Protein AF-A0A3P6TQU6-F1 (afdb_monomer_lite)

Sequence (196 aa):
MFRKTDDSSSDSTDQIYESLEAIHVFALAHVLKRPIIVVSDTVLRNAKGEELSPVSFGGIYLPLECPSEQCHRSPLVLCYDSAHFSPLVPMRHDSSQMRELFDEIIPITDINRNLLPVHFAIDPGPDFSWWSDDDDASMAARLAMTDGDKLALLSEYMDLVKMDVRRGSVKKTRPIRTTQSSTGGMDKSMTLASSG

Foldseek 3Di:
DDDDDPPPPPPPVPPDDDQDDLVVVLVVCLVQLAKEAEAEDQFDADPVRDGDGGDDNGAIHHNVVDQLVPHDQDHFYWYDDDSDIDGDDDDDDPDPVVCVVDDPDDDQADPVRHGGDYPPPDDPDPPDDDPPVVCVVVVCVVRDDDVVRVVVVSVSNHPDDDDDDDPDDPPPPDPDPPPDDDDDDDDDDDDDDDDD

Radius of gyration: 25.18 Å; chains: 1; bounding box: 66×68×60 Å

pLDDT: mean 77.05, std 20.72, range [35.38, 98.44]

Organism: Cylicostephanus goldi (NCBI:txid71465)

Secondary structure (DSSP, 8-state):
----------------PPPPPHHHHHHHHHHHTS-EEEEE-SEEE-TT--EEEE----EEE--TTS-GGGS-SSPEEEEEETTEEEE--PPPP--HHHHTT------SB-TTSPBPPEET-----TT--TT-TTTHHHHHHHHPPPHHHHHHHHHHHS--------S-----------------------------

InterPro domains:
  IPR003323 OTU domain [PF02338] (19-85)
  IPR051346 OTU Domain-Containing Deubiquitinase [PTHR13367] (13-135)

Structure (mmCIF, N/CA/C/O backbone):
data_AF-A0A3P6TQU6-F1
#
_entry.id   AF-A0A3P6TQU6-F1
#
loop_
_atom_site.group_PDB
_at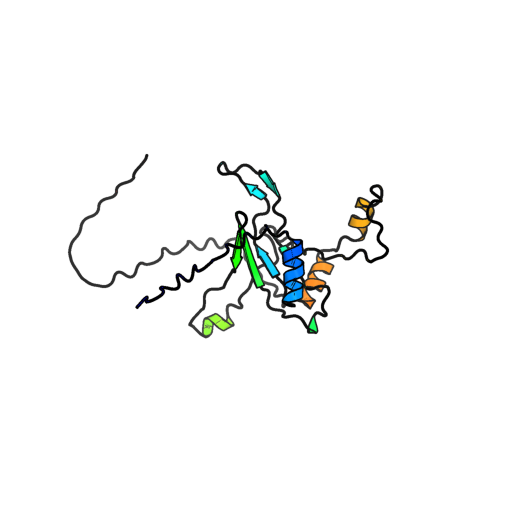om_site.id
_atom_site.type_symbol
_atom_site.label_atom_id
_atom_site.label_alt_id
_atom_site.label_comp_id
_atom_site.label_asym_id
_atom_site.label_entity_id
_atom_site.label_seq_id
_atom_site.pdbx_PDB_ins_code
_atom_site.Cartn_x
_atom_site.Cartn_y
_atom_site.Cartn_z
_atom_site.occupancy
_atom_site.B_iso_or_equiv
_atom_site.auth_seq_id
_atom_site.auth_comp_id
_atom_site.auth_asym_id
_atom_site.auth_atom_id
_atom_site.pdbx_PDB_model_num
ATOM 1 N N . MET A 1 1 ? -37.420 27.296 -46.805 1.00 40.41 1 MET A N 1
ATOM 2 C CA . MET A 1 1 ? -37.049 27.900 -45.508 1.00 40.41 1 MET A CA 1
ATOM 3 C C . MET A 1 1 ? -36.241 26.853 -44.757 1.00 40.41 1 MET A C 1
ATOM 5 O O . MET A 1 1 ? -36.743 25.757 -44.547 1.00 40.41 1 MET A O 1
ATOM 9 N N . PHE A 1 2 ? -34.955 27.126 -44.552 1.00 38.41 2 PHE A N 1
ATOM 10 C CA . PHE A 1 2 ? -33.931 26.170 -44.126 1.00 38.41 2 PHE A CA 1
ATOM 11 C C . PHE A 1 2 ? -34.195 25.637 -42.712 1.00 38.41 2 PHE A C 1
ATOM 13 O O . PHE A 1 2 ? -34.304 26.422 -41.774 1.00 38.41 2 PHE A O 1
ATOM 20 N N . ARG A 1 3 ? -34.253 24.310 -42.551 1.00 38.34 3 ARG A N 1
ATOM 21 C CA . ARG A 1 3 ? -34.108 23.659 -41.245 1.00 38.34 3 ARG A CA 1
ATOM 22 C C . ARG A 1 3 ? -32.627 23.339 -41.085 1.00 38.34 3 ARG A C 1
ATOM 24 O O . ARG A 1 3 ? -32.099 22.481 -41.784 1.00 38.34 3 ARG A O 1
ATOM 31 N N . LYS A 1 4 ? -31.961 24.121 -40.243 1.00 42.41 4 LYS A N 1
ATOM 32 C CA . LYS A 1 4 ? -30.570 23.928 -39.852 1.00 42.41 4 LYS A CA 1
ATOM 33 C C . LYS A 1 4 ? -30.509 22.670 -38.985 1.00 42.41 4 LYS A C 1
ATOM 35 O O . LYS A 1 4 ? -31.111 22.634 -37.918 1.00 42.41 4 LYS A O 1
ATOM 40 N N . THR A 1 5 ? -29.890 21.616 -39.498 1.00 43.69 5 THR A N 1
ATOM 41 C CA . THR A 1 5 ? -29.408 20.499 -38.686 1.00 43.69 5 THR A CA 1
ATOM 42 C C . THR A 1 5 ? -28.136 20.983 -38.012 1.00 43.69 5 THR A C 1
ATOM 44 O O . THR A 1 5 ? -27.110 21.131 -38.675 1.00 43.69 5 THR A O 1
ATOM 47 N N . ASP A 1 6 ? -28.233 21.314 -36.728 1.00 42.59 6 ASP A N 1
ATOM 48 C CA . ASP A 1 6 ? -27.061 21.440 -35.873 1.00 42.59 6 ASP A CA 1
ATOM 49 C C . ASP A 1 6 ? -26.505 20.026 -35.687 1.00 42.59 6 ASP A C 1
ATOM 51 O O . ASP A 1 6 ? -27.059 19.212 -34.949 1.00 42.59 6 ASP A O 1
ATOM 55 N N . ASP A 1 7 ? -25.457 19.713 -36.446 1.00 43.69 7 ASP A N 1
ATOM 56 C CA . ASP A 1 7 ? -24.608 18.559 -36.193 1.00 43.69 7 ASP A CA 1
ATOM 57 C C . ASP A 1 7 ? -23.800 18.882 -34.934 1.00 43.69 7 ASP A C 1
ATOM 59 O O . ASP A 1 7 ? -22.756 19.534 -34.980 1.00 43.69 7 ASP A O 1
ATOM 63 N N . SER A 1 8 ? -24.358 18.536 -33.775 1.00 44.81 8 SER A N 1
ATOM 64 C CA . SER A 1 8 ? -23.618 18.526 -32.523 1.00 44.81 8 SER A CA 1
ATOM 65 C C . SER A 1 8 ? -22.616 17.380 -32.601 1.00 44.81 8 SER A C 1
ATOM 67 O O . SER A 1 8 ? -22.908 16.263 -32.170 1.00 44.81 8 SER A O 1
ATOM 69 N N . SER A 1 9 ? -21.451 17.661 -33.179 1.00 46.28 9 SER A N 1
ATOM 70 C CA . SER A 1 9 ? -20.258 16.840 -33.036 1.00 46.28 9 SER A CA 1
ATOM 71 C C . SER A 1 9 ? -20.012 16.646 -31.541 1.00 46.28 9 SER A C 1
ATOM 73 O O . SER A 1 9 ? -19.548 17.557 -30.851 1.00 46.28 9 SER A O 1
ATOM 75 N N . SER A 1 10 ? -20.396 15.482 -31.020 1.00 49.50 10 SER A N 1
ATOM 76 C CA . SER A 1 10 ? -19.986 15.015 -29.706 1.00 49.50 10 SER A CA 1
ATOM 77 C C . SER A 1 10 ? -18.482 14.793 -29.776 1.00 49.50 10 SER A C 1
ATOM 79 O O . SER A 1 10 ? -18.026 13.712 -30.143 1.00 49.50 10 SER A O 1
ATOM 81 N N . ASP A 1 11 ? -17.727 15.851 -29.505 1.00 46.94 11 ASP A N 1
ATOM 82 C CA . ASP A 1 11 ? -16.285 15.807 -29.338 1.00 46.94 11 ASP A CA 1
ATOM 83 C C . ASP A 1 11 ? -16.022 15.075 -28.017 1.00 46.94 11 ASP A C 1
ATOM 85 O O . ASP A 1 11 ? -15.830 15.671 -26.957 1.00 46.94 11 ASP A O 1
ATOM 89 N N . SER A 1 12 ? -16.143 13.746 -28.051 1.00 57.28 12 SER A N 1
ATOM 90 C CA . SER A 1 12 ? -15.522 12.881 -27.063 1.00 57.28 12 SER A CA 1
ATOM 91 C C . SER A 1 12 ? -14.027 13.045 -27.274 1.00 57.28 12 SER A C 1
ATOM 93 O O . SER A 1 12 ? -13.403 12.280 -28.007 1.00 57.28 12 SER A O 1
ATOM 95 N N . THR A 1 13 ? -13.468 14.107 -26.701 1.00 54.75 13 THR A N 1
ATOM 96 C CA . THR A 1 13 ? -12.029 14.249 -26.574 1.00 54.75 13 THR A CA 1
ATOM 97 C C . THR A 1 13 ? -11.575 13.047 -25.760 1.00 54.75 13 THR A C 1
ATOM 99 O O . THR A 1 13 ? -11.754 13.035 -24.540 1.00 54.75 13 THR A O 1
ATOM 102 N N . ASP A 1 14 ? -11.076 12.012 -26.433 1.00 61.25 14 ASP A N 1
ATOM 103 C CA . ASP A 1 14 ? -10.379 10.902 -25.800 1.00 61.25 14 ASP A CA 1
ATOM 104 C C . ASP A 1 14 ? -9.202 11.519 -25.042 1.00 61.25 14 ASP A C 1
ATOM 106 O O . ASP A 1 14 ? -8.155 11.833 -25.609 1.00 61.25 14 ASP A O 1
ATOM 110 N N . GLN A 1 15 ? -9.415 11.810 -23.759 1.00 68.50 15 GLN A N 1
ATOM 111 C CA . GLN A 1 15 ? -8.367 12.305 -22.886 1.00 68.50 15 GLN A CA 1
ATOM 112 C C . GLN A 1 15 ? -7.398 11.150 -22.677 1.00 68.50 15 GLN A C 1
ATOM 114 O O . GLN A 1 15 ? -7.659 10.216 -21.921 1.00 68.50 15 GLN A O 1
ATOM 119 N N . ILE A 1 16 ? -6.287 11.204 -23.403 1.00 78.69 16 ILE A N 1
ATOM 120 C CA . ILE A 1 16 ? -5.158 10.306 -23.209 1.00 78.69 16 ILE A CA 1
ATOM 121 C C . ILE A 1 16 ? -4.493 10.736 -21.902 1.00 78.69 16 ILE A C 1
ATOM 123 O O . ILE A 1 16 ? -3.811 11.758 -21.852 1.00 78.69 16 ILE A O 1
ATOM 127 N N . TYR A 1 17 ? -4.743 9.984 -20.835 1.00 81.75 17 TYR A N 1
ATOM 128 C CA . TYR A 1 17 ? -4.049 10.170 -19.566 1.00 81.75 17 TYR A CA 1
ATOM 129 C C . TYR A 1 17 ? -2.694 9.464 -19.594 1.00 81.75 17 TYR A C 1
ATOM 131 O O . TYR A 1 17 ? -2.542 8.397 -20.192 1.00 81.75 17 TYR A O 1
ATOM 139 N N . GLU A 1 18 ? -1.714 10.060 -18.922 1.00 85.38 18 GLU A N 1
ATOM 140 C CA . GLU A 1 18 ? -0.416 9.431 -18.702 1.00 85.38 18 GLU A CA 1
ATOM 141 C C . GLU A 1 18 ? -0.518 8.299 -17.671 1.00 85.38 18 GLU A C 1
ATOM 143 O O . GLU A 1 18 ? -1.418 8.264 -16.826 1.00 85.38 18 GLU A O 1
ATOM 148 N N . SER A 1 19 ? 0.412 7.347 -17.751 1.00 85.25 19 SER A N 1
ATOM 149 C CA . SER A 1 19 ? 0.518 6.280 -16.758 1.00 85.25 19 SER A CA 1
ATOM 150 C C . SER A 1 19 ? 0.918 6.842 -15.396 1.00 85.25 19 SER A C 1
ATOM 152 O O . SER A 1 19 ? 1.749 7.739 -15.295 1.00 85.25 19 SER A O 1
ATOM 154 N N . LEU A 1 20 ? 0.336 6.280 -14.339 1.00 90.56 20 LEU A N 1
ATOM 155 C CA . LEU A 1 20 ? 0.611 6.679 -12.965 1.00 90.56 20 LEU A CA 1
ATOM 156 C C . LEU A 1 20 ? 1.682 5.784 -12.338 1.00 90.56 20 LEU A C 1
ATOM 158 O O . LEU A 1 20 ? 1.698 4.576 -12.542 1.00 90.56 20 LEU A O 1
ATOM 162 N N . GLU A 1 21 ? 2.529 6.385 -11.513 1.00 91.69 21 GLU A N 1
ATOM 163 C CA . GLU A 1 21 ? 3.535 5.716 -10.677 1.00 91.69 21 GLU A CA 1
ATOM 164 C C . GLU A 1 21 ? 3.058 5.467 -9.233 1.00 91.69 21 GLU A C 1
ATOM 166 O O . GLU A 1 21 ? 2.034 6.001 -8.804 1.00 91.69 21 GLU A O 1
ATOM 171 N N . ALA A 1 22 ? 3.826 4.700 -8.448 1.00 94.12 22 ALA A N 1
ATOM 172 C CA . ALA A 1 22 ? 3.499 4.333 -7.063 1.00 94.12 22 ALA A CA 1
ATOM 173 C C . ALA A 1 22 ? 3.212 5.542 -6.151 1.00 94.12 22 ALA A C 1
ATOM 175 O O . ALA A 1 22 ? 2.347 5.468 -5.276 1.00 94.12 22 ALA A O 1
ATOM 176 N N . ILE A 1 23 ? 3.880 6.677 -6.381 1.00 95.31 23 ILE A N 1
ATOM 177 C CA . ILE A 1 23 ? 3.638 7.916 -5.630 1.00 95.31 23 ILE A CA 1
ATOM 178 C C . ILE A 1 23 ? 2.209 8.449 -5.814 1.00 95.31 23 ILE A C 1
ATOM 180 O O . ILE A 1 23 ? 1.631 9.011 -4.888 1.00 95.31 23 ILE A O 1
ATOM 184 N N . HIS A 1 24 ? 1.583 8.213 -6.969 1.00 96.69 24 HIS A N 1
ATOM 185 C CA . HIS A 1 24 ? 0.199 8.620 -7.206 1.00 96.69 24 HIS A CA 1
ATOM 186 C C . HIS A 1 24 ? -0.782 7.768 -6.398 1.00 96.69 24 HIS A C 1
ATOM 188 O O . HIS A 1 24 ? -1.798 8.282 -5.939 1.00 96.69 24 HIS A O 1
ATOM 194 N N . VAL A 1 25 ? -0.469 6.487 -6.168 1.00 97.56 25 VAL A N 1
ATOM 195 C CA . VAL A 1 25 ? -1.255 5.622 -5.272 1.00 97.56 25 VAL A CA 1
ATOM 196 C C . VAL A 1 25 ? -1.141 6.117 -3.829 1.00 97.56 25 VAL A C 1
ATOM 198 O O . VAL A 1 25 ? -2.145 6.202 -3.124 1.00 97.56 25 VAL A O 1
ATOM 201 N N . PHE A 1 26 ? 0.060 6.524 -3.405 1.00 97.81 26 PHE A N 1
ATOM 202 C CA . PHE A 1 26 ? 0.277 7.140 -2.094 1.00 97.81 26 PHE A CA 1
ATOM 203 C C . PHE A 1 26 ? -0.509 8.447 -1.931 1.00 97.81 26 PHE A C 1
ATOM 205 O O . PHE A 1 26 ? -1.225 8.623 -0.944 1.00 97.81 26 PHE A O 1
ATOM 212 N N . ALA A 1 27 ? -0.455 9.339 -2.922 1.00 97.94 27 ALA A N 1
ATOM 213 C CA . ALA A 1 27 ? -1.245 10.567 -2.925 1.00 97.94 27 ALA A CA 1
ATOM 214 C C . ALA A 1 27 ? -2.757 10.273 -2.903 1.00 97.94 27 ALA A C 1
ATOM 216 O O . ALA A 1 27 ? -3.506 10.910 -2.161 1.00 97.94 27 ALA A O 1
ATOM 217 N N . LEU A 1 28 ? -3.215 9.265 -3.652 1.00 98.00 28 LEU A N 1
ATOM 218 C CA . LEU A 1 28 ? -4.614 8.840 -3.654 1.00 98.00 28 LEU A CA 1
ATOM 219 C C . LEU A 1 28 ? -5.066 8.346 -2.272 1.00 98.00 28 LEU A C 1
ATOM 221 O O . LEU A 1 28 ? -6.166 8.694 -1.842 1.00 98.00 28 LEU A O 1
ATOM 225 N N . ALA A 1 29 ? -4.229 7.592 -1.552 1.00 98.31 29 ALA A N 1
ATOM 226 C CA . ALA A 1 29 ? -4.536 7.149 -0.190 1.00 98.31 29 ALA A CA 1
ATOM 227 C C . ALA A 1 29 ? -4.826 8.340 0.744 1.00 98.31 29 ALA A C 1
ATOM 229 O O . ALA A 1 29 ? -5.781 8.295 1.522 1.00 98.31 29 ALA A O 1
ATOM 230 N N . HIS A 1 30 ? -4.067 9.436 0.606 1.00 98.12 30 HIS A N 1
ATOM 231 C CA . HIS A 1 30 ? -4.282 10.683 1.352 1.00 98.12 30 HIS A CA 1
ATOM 232 C C . HIS A 1 30 ? -5.574 11.392 0.957 1.00 98.12 30 HIS A C 1
ATOM 234 O O . HIS A 1 30 ? -6.345 11.788 1.830 1.00 98.12 30 HIS A O 1
ATOM 240 N N . VAL A 1 31 ? -5.846 11.515 -0.346 1.00 98.19 31 VAL A N 1
ATOM 241 C CA . VAL A 1 31 ? -7.090 12.125 -0.849 1.00 98.19 31 VAL A CA 1
ATOM 242 C C . VAL A 1 31 ? -8.314 11.386 -0.307 1.00 98.19 31 VAL A C 1
ATOM 244 O O . VAL A 1 31 ? -9.297 12.013 0.086 1.00 98.19 31 VAL A O 1
ATOM 247 N N . LEU A 1 32 ? -8.247 10.054 -0.248 1.00 98.06 32 LEU A N 1
ATOM 248 C CA . LEU A 1 32 ? -9.322 9.212 0.273 1.00 98.06 32 LEU A CA 1
ATOM 249 C C . LEU A 1 32 ? -9.328 9.100 1.805 1.00 98.06 32 LEU A C 1
ATOM 251 O O . LEU A 1 32 ? -10.284 8.547 2.353 1.00 98.06 32 LEU A O 1
ATOM 255 N N . LYS A 1 33 ? -8.269 9.564 2.488 1.00 98.25 33 LYS A N 1
ATOM 256 C CA . LYS A 1 33 ? -7.979 9.281 3.905 1.00 98.25 33 LYS A CA 1
ATOM 257 C C . LYS A 1 33 ? -8.208 7.805 4.244 1.00 98.25 33 LYS A C 1
ATOM 259 O O . LYS A 1 33 ? -8.875 7.463 5.220 1.00 98.25 33 LYS A O 1
ATOM 264 N N . ARG A 1 34 ? -7.730 6.914 3.376 1.00 98.25 34 ARG A N 1
ATOM 265 C CA . ARG A 1 34 ? -8.016 5.477 3.432 1.00 98.25 34 ARG A CA 1
ATOM 266 C C . ARG A 1 34 ? -6.787 4.689 2.973 1.00 98.25 34 ARG A C 1
ATOM 268 O O . ARG A 1 34 ? -6.279 4.988 1.894 1.00 98.25 34 ARG A O 1
ATOM 275 N N . PRO A 1 35 ? -6.332 3.675 3.731 1.00 98.25 35 PRO A N 1
ATOM 276 C CA . PRO A 1 35 ? -5.275 2.772 3.296 1.00 98.25 35 PRO A CA 1
ATOM 277 C C . PRO A 1 35 ? -5.601 2.118 1.954 1.00 98.25 35 PRO A C 1
ATOM 279 O O . PRO A 1 35 ? -6.747 1.730 1.710 1.00 98.25 35 PRO A O 1
ATOM 282 N N . ILE A 1 36 ? -4.593 1.953 1.102 1.00 98.44 36 ILE A N 1
ATOM 283 C CA . ILE A 1 36 ? -4.706 1.219 -0.161 1.00 98.44 36 ILE A CA 1
ATOM 284 C C . ILE A 1 36 ? -3.747 0.033 -0.115 1.00 98.44 36 ILE A C 1
ATOM 286 O O . ILE A 1 36 ? -2.563 0.198 0.168 1.00 98.44 36 ILE A O 1
ATOM 290 N N . ILE A 1 37 ? -4.250 -1.165 -0.400 1.00 98.00 37 ILE A N 1
ATOM 291 C CA . ILE A 1 37 ? -3.435 -2.375 -0.540 1.00 98.00 37 ILE A CA 1
ATOM 292 C C . ILE A 1 37 ? -3.434 -2.758 -2.011 1.00 98.00 37 ILE A C 1
ATOM 294 O O . ILE A 1 37 ? -4.490 -3.028 -2.584 1.00 98.00 37 ILE A O 1
ATOM 298 N N . VAL A 1 38 ? -2.252 -2.791 -2.616 1.00 97.62 38 VAL A N 1
ATOM 299 C CA . VAL A 1 38 ? -2.069 -3.226 -3.998 1.00 97.62 38 VAL A CA 1
ATOM 300 C C . VAL A 1 38 ? -1.467 -4.622 -3.993 1.00 97.62 38 VAL A C 1
ATOM 302 O O . VAL A 1 38 ? -0.365 -4.847 -3.492 1.00 97.62 38 VAL A O 1
ATOM 305 N N . VAL A 1 39 ? -2.199 -5.567 -4.568 1.00 95.44 39 VAL A N 1
ATOM 306 C CA . VAL A 1 39 ? -1.729 -6.919 -4.854 1.00 95.44 39 VAL A CA 1
ATOM 307 C C . VAL A 1 39 ? -1.164 -6.920 -6.268 1.00 95.44 39 VAL A C 1
ATOM 309 O O . VAL A 1 39 ? -1.873 -6.602 -7.219 1.00 95.44 39 VAL A O 1
ATOM 312 N N . SER A 1 40 ? 0.108 -7.264 -6.421 1.00 92.88 40 SER A N 1
ATOM 313 C CA . SER A 1 40 ? 0.751 -7.360 -7.730 1.00 92.88 40 SER A CA 1
ATOM 314 C C . SER A 1 40 ? 1.793 -8.465 -7.738 1.00 92.88 40 SER A C 1
ATOM 316 O O . SER A 1 40 ? 2.261 -8.903 -6.683 1.00 92.88 40 SER A O 1
ATOM 318 N N . ASP A 1 41 ? 2.214 -8.853 -8.937 1.00 87.75 41 ASP A N 1
ATOM 319 C CA . ASP A 1 41 ? 3.477 -9.561 -9.096 1.00 87.75 41 ASP A CA 1
ATOM 320 C C . ASP A 1 41 ? 4.651 -8.649 -8.717 1.00 87.75 41 ASP A C 1
ATOM 322 O O . ASP A 1 41 ? 4.546 -7.419 -8.736 1.00 87.75 41 ASP A O 1
ATOM 326 N N . THR A 1 42 ? 5.777 -9.262 -8.355 1.00 85.62 42 THR A N 1
ATOM 327 C CA . THR A 1 42 ? 7.022 -8.555 -8.013 1.00 85.62 42 THR A CA 1
ATOM 328 C C . THR A 1 42 ? 7.914 -8.315 -9.226 1.00 85.62 42 THR A C 1
ATOM 330 O O . THR A 1 42 ? 8.810 -7.474 -9.173 1.00 85.62 42 THR A O 1
ATOM 333 N N . VAL A 1 43 ? 7.692 -9.049 -10.321 1.00 84.81 43 VAL A N 1
ATOM 334 C CA . VAL A 1 43 ? 8.517 -9.007 -11.530 1.00 84.81 43 VAL A CA 1
ATOM 335 C C . VAL A 1 43 ? 7.627 -9.092 -12.762 1.00 84.81 43 VAL A C 1
ATOM 337 O O . VAL A 1 43 ? 6.846 -10.029 -12.910 1.00 84.81 43 VAL A O 1
ATOM 340 N N . LEU A 1 44 ? 7.784 -8.131 -13.667 1.00 81.81 44 LEU A N 1
ATOM 341 C CA . LEU A 1 44 ? 7.154 -8.127 -14.977 1.00 81.81 44 LEU A CA 1
ATOM 342 C C . LEU A 1 44 ? 7.787 -9.216 -15.843 1.00 81.81 44 LEU A C 1
ATOM 344 O O . LEU A 1 44 ? 9.012 -9.285 -15.959 1.00 81.81 44 LEU A O 1
ATOM 348 N N . ARG A 1 45 ? 6.958 -10.044 -16.482 1.00 84.12 45 ARG A N 1
ATOM 349 C CA . ARG A 1 45 ? 7.409 -11.119 -17.372 1.00 84.12 45 ARG A CA 1
ATOM 350 C C . ARG A 1 45 ? 6.970 -10.870 -18.810 1.00 84.12 45 ARG A C 1
ATOM 352 O O . ARG A 1 45 ? 5.884 -10.351 -19.051 1.00 84.12 45 ARG A O 1
ATOM 359 N N . ASN A 1 46 ? 7.807 -11.249 -19.774 1.00 82.88 46 ASN A N 1
ATOM 360 C CA . ASN A 1 46 ? 7.439 -11.209 -21.191 1.00 82.88 46 ASN A CA 1
ATOM 361 C C . ASN A 1 46 ? 6.535 -12.399 -21.580 1.00 82.88 46 ASN A C 1
ATOM 363 O O . ASN A 1 46 ? 6.311 -13.318 -20.794 1.00 82.88 46 ASN A O 1
ATOM 367 N N . ALA A 1 47 ? 6.064 -12.438 -22.831 1.00 83.56 47 ALA A N 1
ATOM 368 C CA . ALA A 1 47 ? 5.237 -13.539 -23.345 1.00 83.56 47 ALA A CA 1
ATOM 369 C C . ALA A 1 47 ? 5.928 -14.924 -23.320 1.00 83.56 47 ALA A C 1
ATOM 371 O O . ALA A 1 47 ? 5.261 -15.947 -23.454 1.00 83.56 47 ALA A O 1
ATOM 372 N N . LYS A 1 48 ? 7.257 -14.969 -23.153 1.00 87.06 48 LYS A N 1
ATOM 373 C CA . LYS A 1 48 ? 8.050 -16.197 -22.989 1.00 87.06 48 LYS A CA 1
ATOM 374 C C . LYS A 1 48 ? 8.280 -16.567 -21.514 1.00 87.06 48 LYS A C 1
ATOM 376 O O . LYS A 1 48 ? 8.891 -17.596 -21.245 1.00 87.06 48 LYS A O 1
ATOM 381 N N . GLY A 1 49 ? 7.792 -15.757 -20.571 1.00 82.56 49 GLY A N 1
ATOM 382 C CA . GLY A 1 49 ? 7.944 -15.946 -19.126 1.00 82.56 49 GLY A CA 1
ATOM 383 C C . GLY A 1 49 ? 9.255 -15.412 -18.532 1.00 82.56 49 GLY A C 1
ATOM 384 O O . GLY A 1 49 ? 9.483 -15.590 -17.332 1.00 82.56 49 GLY A O 1
ATOM 385 N N . GLU A 1 50 ? 10.103 -14.764 -19.335 1.00 86.75 50 GLU A N 1
ATOM 386 C CA . GLU A 1 50 ? 11.383 -14.198 -18.895 1.00 86.75 50 GLU A CA 1
ATOM 387 C C . GLU A 1 50 ? 11.158 -12.904 -18.109 1.00 86.75 50 GLU A C 1
ATOM 389 O O . GLU A 1 50 ? 10.298 -12.094 -18.459 1.00 86.75 50 GLU A O 1
ATOM 394 N N . GLU A 1 51 ? 11.942 -12.718 -17.050 1.00 89.62 51 GLU A N 1
ATOM 395 C CA . GLU A 1 51 ? 11.888 -11.554 -16.166 1.00 89.62 51 GLU A CA 1
ATOM 396 C C . GLU A 1 51 ? 12.445 -10.314 -16.876 1.00 89.62 51 GLU A C 1
ATOM 398 O O . GLU A 1 51 ? 13.582 -10.318 -17.344 1.00 89.62 51 GLU A O 1
ATOM 403 N N . LEU A 1 52 ? 11.630 -9.262 -16.980 1.00 83.50 52 LEU A N 1
ATOM 404 C CA . LEU A 1 52 ? 11.983 -8.004 -17.640 1.00 83.50 52 LEU A CA 1
ATOM 405 C C . LEU A 1 52 ? 12.424 -6.944 -16.633 1.00 83.50 52 LEU A C 1
ATOM 407 O O . LEU A 1 52 ? 13.499 -6.364 -16.767 1.00 83.50 52 LEU A O 1
ATOM 411 N N . SER A 1 53 ? 11.582 -6.669 -15.638 1.00 82.88 53 SER A N 1
ATOM 412 C CA . SER A 1 53 ? 11.805 -5.587 -14.681 1.00 82.88 53 SER A CA 1
ATOM 413 C C . SER A 1 53 ? 11.046 -5.834 -13.379 1.00 82.88 53 SER A C 1
ATOM 415 O O . SER A 1 53 ? 9.983 -6.457 -13.405 1.00 82.88 53 SER A O 1
ATOM 417 N N . PRO A 1 54 ? 11.531 -5.330 -12.235 1.00 83.25 54 PRO A N 1
ATOM 418 C CA . PRO A 1 54 ? 10.761 -5.357 -10.999 1.00 83.25 54 PRO A CA 1
ATOM 419 C C . PRO A 1 54 ? 9.486 -4.508 -11.125 1.00 83.25 54 PRO A C 1
ATOM 421 O O . PRO A 1 54 ? 9.470 -3.485 -11.812 1.00 83.25 54 PRO A O 1
ATOM 424 N N . VAL A 1 55 ? 8.422 -4.935 -10.446 1.00 81.06 55 VAL A N 1
ATOM 425 C CA . VAL A 1 55 ? 7.163 -4.194 -10.298 1.00 81.06 55 VAL A CA 1
ATOM 426 C C . VAL A 1 55 ? 7.064 -3.726 -8.852 1.00 81.06 55 VAL A C 1
ATOM 428 O O . VAL A 1 55 ? 6.988 -4.535 -7.931 1.00 81.06 55 VAL A O 1
ATOM 431 N N . SER A 1 56 ? 7.072 -2.410 -8.652 1.00 85.38 56 SER A N 1
ATOM 432 C CA . SER A 1 56 ? 7.128 -1.776 -7.329 1.00 85.38 56 SER A CA 1
ATOM 433 C C . SER A 1 56 ? 5.791 -1.189 -6.860 1.00 85.38 56 SER A C 1
ATOM 435 O O . SER A 1 56 ? 5.771 -0.380 -5.939 1.00 85.38 56 SER A O 1
ATOM 437 N N . PHE A 1 57 ? 4.665 -1.595 -7.456 1.00 92.81 57 PHE A N 1
ATOM 438 C CA . PHE A 1 57 ? 3.332 -1.191 -6.988 1.00 92.81 57 PHE A CA 1
ATOM 439 C C . PHE A 1 57 ? 2.809 -2.049 -5.833 1.00 92.81 57 PHE A C 1
ATOM 441 O O . PHE A 1 57 ? 2.021 -1.572 -5.026 1.00 92.81 57 PHE A O 1
ATOM 448 N N . GLY A 1 58 ? 3.216 -3.318 -5.747 1.00 95.12 58 GLY A N 1
ATOM 449 C CA . GLY A 1 58 ? 2.730 -4.236 -4.721 1.00 95.12 58 GLY A CA 1
ATOM 450 C C . GLY A 1 58 ? 3.102 -3.767 -3.317 1.00 95.12 58 GLY A C 1
ATOM 451 O O . GLY A 1 58 ? 4.261 -3.437 -3.054 1.00 95.12 58 GLY A O 1
ATOM 452 N N . GLY A 1 59 ? 2.131 -3.735 -2.407 1.00 96.44 59 GLY A N 1
ATOM 453 C CA . GLY A 1 59 ? 2.351 -3.303 -1.030 1.00 96.44 59 GLY A CA 1
ATOM 454 C C . GLY A 1 59 ? 1.186 -2.528 -0.429 1.00 96.44 59 GLY A C 1
ATOM 455 O O . GLY A 1 59 ? 0.051 -2.586 -0.904 1.00 96.44 59 GLY A O 1
ATOM 456 N N . ILE A 1 60 ? 1.487 -1.821 0.655 1.00 98.12 60 ILE A N 1
ATOM 457 C CA . ILE A 1 60 ? 0.531 -1.079 1.474 1.00 98.12 60 ILE A CA 1
ATOM 458 C C . ILE A 1 60 ? 0.876 0.409 1.413 1.00 98.12 60 ILE A C 1
ATOM 460 O O . ILE A 1 60 ? 2.014 0.798 1.669 1.00 98.12 60 ILE A O 1
ATOM 464 N N . TYR A 1 61 ? -0.121 1.233 1.110 1.00 98.38 61 TYR A N 1
ATOM 465 C CA . TYR A 1 61 ? -0.040 2.689 1.066 1.00 98.38 61 TYR A CA 1
ATOM 466 C C . TYR A 1 61 ? -0.916 3.257 2.178 1.00 98.38 61 TYR A C 1
ATOM 468 O O . TYR A 1 61 ? -2.132 3.048 2.184 1.00 98.38 61 TYR A O 1
ATOM 476 N N . LEU A 1 62 ? -0.300 3.958 3.126 1.00 98.12 62 LEU A N 1
ATOM 477 C CA . LEU A 1 62 ? -0.990 4.571 4.257 1.00 98.12 62 LEU A CA 1
ATOM 478 C C . LEU A 1 62 ? -1.089 6.094 4.064 1.00 98.12 62 LEU A C 1
ATOM 480 O O . LEU A 1 62 ? -0.160 6.690 3.519 1.00 98.12 62 LEU A O 1
ATOM 484 N N . PRO A 1 63 ? -2.182 6.736 4.512 1.00 97.69 63 PRO A N 1
ATOM 485 C CA . PRO A 1 63 ? -2.319 8.190 4.498 1.00 97.69 63 PRO A CA 1
ATOM 486 C C . PRO A 1 63 ? -1.553 8.833 5.671 1.00 97.69 63 PRO A C 1
ATOM 488 O O . PRO A 1 63 ? -2.163 9.419 6.558 1.00 97.69 63 PRO A O 1
ATOM 491 N N . LEU A 1 64 ? -0.227 8.679 5.694 1.00 96.19 64 LEU A N 1
ATOM 492 C CA . LEU A 1 64 ? 0.648 9.025 6.824 1.00 96.19 64 LEU A CA 1
ATOM 493 C C . LEU A 1 64 ? 0.660 10.514 7.199 1.00 96.19 64 LEU A C 1
ATOM 495 O O . LEU A 1 64 ? 0.891 10.844 8.357 1.00 96.19 64 LEU A O 1
ATOM 499 N N . GLU A 1 65 ? 0.347 11.404 6.256 1.00 94.56 65 GLU A N 1
ATOM 500 C CA . GLU A 1 65 ? 0.234 12.851 6.500 1.00 94.56 65 GLU A CA 1
ATOM 501 C C . GLU A 1 65 ? -1.126 13.254 7.102 1.00 94.56 65 GLU A C 1
ATOM 503 O O . GLU A 1 65 ? -1.429 14.436 7.277 1.00 94.56 65 GLU A O 1
ATOM 508 N N . CYS A 1 66 ? -2.006 12.286 7.377 1.00 95.31 66 CYS A N 1
ATOM 509 C CA . CYS A 1 66 ? -3.305 12.500 8.006 1.00 95.31 66 CYS A CA 1
ATOM 510 C C . CYS A 1 66 ? -3.348 11.805 9.372 1.00 95.31 66 CYS A C 1
ATOM 512 O O . CYS A 1 66 ? -2.994 10.635 9.447 1.00 95.31 66 CYS A O 1
ATOM 514 N N . PRO A 1 67 ? -3.879 12.444 10.433 1.00 96.31 67 PRO A N 1
ATOM 515 C CA . PRO A 1 67 ? -4.105 11.755 11.701 1.00 96.31 67 PRO A CA 1
ATOM 516 C C . PRO A 1 67 ? -4.965 10.502 11.501 1.00 96.31 67 PRO A C 1
ATOM 518 O O . PRO A 1 67 ? -5.991 10.551 10.804 1.00 96.31 67 PRO A O 1
ATOM 521 N N . SER A 1 68 ? -4.564 9.386 12.106 1.00 96.19 68 SER A N 1
ATOM 522 C CA . SER A 1 68 ? -5.212 8.083 11.925 1.00 96.19 68 SER A CA 1
ATOM 523 C C . SER A 1 68 ? -6.681 8.084 12.358 1.00 96.19 68 SER A C 1
ATOM 525 O O . SER A 1 68 ? -7.503 7.391 11.756 1.00 96.19 68 SER A O 1
ATOM 527 N N . GLU A 1 69 ? -7.059 8.931 13.319 1.00 96.62 69 GLU A N 1
ATOM 528 C CA . GLU A 1 69 ? -8.441 9.088 13.790 1.00 96.62 69 GLU A CA 1
ATOM 529 C C . GLU A 1 69 ? -9.367 9.718 12.741 1.00 96.62 69 GLU A C 1
ATOM 531 O O . GLU A 1 69 ? -10.590 9.623 12.845 1.00 96.62 69 GLU A O 1
ATOM 536 N N . GLN A 1 70 ? -8.795 10.375 11.730 1.00 96.44 70 GLN A N 1
ATOM 537 C CA . GLN A 1 70 ? -9.531 10.963 10.610 1.00 96.44 70 GLN A CA 1
ATOM 538 C C . GLN A 1 70 ? -9.573 10.046 9.384 1.00 96.44 70 GLN A C 1
ATOM 540 O O . GLN A 1 70 ? -10.125 10.442 8.354 1.00 96.44 70 GLN A O 1
ATOM 545 N N . CYS A 1 71 ? -8.972 8.858 9.472 1.00 97.81 71 CYS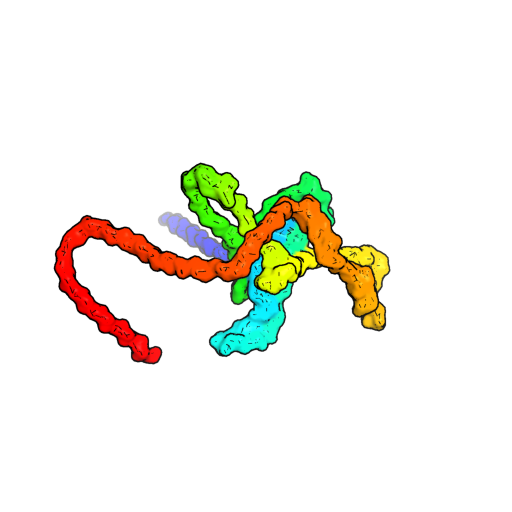 A N 1
ATOM 546 C CA . CYS A 1 71 ? -8.839 7.929 8.363 1.00 97.81 71 CYS A CA 1
ATOM 547 C C . CYS A 1 71 ? -9.809 6.749 8.488 1.00 97.81 71 CYS A C 1
ATOM 549 O O . CYS A 1 71 ? -10.124 6.259 9.573 1.00 97.81 71 CYS A O 1
ATOM 551 N N . HIS A 1 72 ? -10.276 6.251 7.347 1.00 97.38 72 HIS A N 1
ATOM 552 C CA . HIS A 1 72 ? -11.027 5.004 7.284 1.00 97.38 72 HIS A CA 1
ATOM 553 C C . HIS A 1 72 ? -10.088 3.813 7.475 1.00 97.38 72 HIS A C 1
ATOM 555 O O . HIS A 1 72 ? -9.134 3.672 6.721 1.00 97.38 72 HIS A O 1
ATOM 561 N N . ARG A 1 73 ? -10.401 2.916 8.419 1.00 95.25 73 ARG A N 1
ATOM 562 C CA . ARG A 1 73 ? -9.560 1.742 8.720 1.00 95.25 73 ARG A CA 1
ATOM 563 C C . ARG A 1 73 ? -9.735 0.540 7.795 1.00 95.25 73 ARG A C 1
ATOM 565 O O . ARG A 1 73 ? -8.874 -0.332 7.743 1.00 95.25 73 ARG A O 1
ATOM 572 N N . SER A 1 74 ? -10.837 0.491 7.046 1.00 95.00 74 SER A N 1
ATOM 573 C CA . SER A 1 74 ? -11.041 -0.524 6.009 1.00 95.00 74 SER A CA 1
ATOM 574 C C . SER A 1 74 ? -10.219 -0.147 4.773 1.00 95.00 74 SER A C 1
ATOM 576 O O . SER A 1 74 ? -10.450 0.935 4.234 1.00 95.00 74 SER A O 1
ATOM 578 N N . PRO A 1 75 ? -9.295 -0.985 4.278 1.00 96.62 75 PRO A N 1
ATOM 579 C CA . PRO A 1 75 ? -8.482 -0.644 3.116 1.00 96.62 75 PRO A CA 1
ATOM 580 C C . PRO A 1 75 ? -9.290 -0.690 1.813 1.00 96.62 75 PRO A C 1
ATOM 582 O O . PRO A 1 75 ? -10.282 -1.411 1.694 1.00 96.62 75 PRO A O 1
ATOM 585 N N . LEU A 1 76 ? -8.868 0.087 0.817 1.00 97.12 76 LEU A N 1
ATOM 586 C CA . LEU A 1 76 ? -9.220 -0.136 -0.585 1.00 97.12 76 LEU A CA 1
ATOM 587 C C . LEU A 1 76 ? -8.230 -1.154 -1.160 1.00 97.12 76 LEU A C 1
ATOM 589 O O . LEU A 1 76 ? -7.024 -0.940 -1.087 1.00 97.12 76 LEU A O 1
ATOM 593 N N . VAL A 1 77 ? -8.722 -2.247 -1.738 1.00 97.56 77 VAL A N 1
ATOM 594 C CA . VAL A 1 77 ? -7.856 -3.296 -2.288 1.00 97.56 77 VAL A CA 1
ATOM 595 C C . VAL A 1 77 ? -7.863 -3.231 -3.811 1.00 97.56 77 VAL A C 1
ATOM 597 O O . VAL A 1 77 ? -8.921 -3.280 -4.442 1.00 97.56 77 VAL A O 1
ATOM 600 N N . LEU A 1 78 ? -6.676 -3.130 -4.399 1.00 97.19 78 LEU A N 1
ATOM 601 C CA . LEU A 1 78 ? -6.450 -3.107 -5.838 1.00 97.19 78 LEU A CA 1
ATOM 602 C C . LEU A 1 78 ? -5.572 -4.291 -6.245 1.00 97.19 78 LEU A C 1
ATOM 604 O O . LEU A 1 78 ? -4.721 -4.745 -5.487 1.00 97.19 78 LEU A O 1
ATOM 608 N N . CYS A 1 79 ? -5.766 -4.768 -7.463 1.00 95.88 79 CYS A N 1
ATOM 609 C CA . CYS A 1 79 ? -4.845 -5.633 -8.176 1.00 95.88 79 CYS A CA 1
ATOM 610 C C . CYS A 1 79 ? -4.132 -4.801 -9.240 1.00 95.88 79 CYS A C 1
ATOM 612 O O . CYS A 1 79 ? -4.776 -3.966 -9.883 1.00 95.88 79 CYS A O 1
ATOM 614 N N . TYR A 1 80 ? -2.840 -5.036 -9.431 1.00 93.69 80 TYR A N 1
ATOM 615 C CA . TYR A 1 80 ? -2.073 -4.476 -10.534 1.00 93.69 80 TYR A CA 1
ATOM 616 C C . TYR A 1 80 ? -1.446 -5.602 -11.353 1.00 93.69 80 TYR A C 1
ATOM 618 O O . TYR A 1 80 ? -0.637 -6.378 -10.840 1.00 93.69 80 TYR A O 1
ATOM 626 N N . ASP A 1 81 ? -1.809 -5.657 -12.630 1.00 89.69 81 ASP A N 1
ATOM 627 C CA . ASP A 1 81 ? -1.233 -6.562 -13.620 1.00 89.69 81 ASP A CA 1
ATOM 628 C C . ASP A 1 81 ? -1.196 -5.862 -14.983 1.00 89.69 81 ASP A C 1
ATOM 630 O O . ASP A 1 81 ? -2.120 -5.132 -15.336 1.00 89.69 81 ASP A O 1
ATOM 634 N N . SER A 1 82 ? -0.120 -6.073 -15.744 1.00 85.00 82 SER A N 1
ATOM 635 C CA . SER A 1 82 ? -0.000 -5.628 -17.140 1.00 85.00 82 SER A CA 1
ATOM 636 C C . SER A 1 82 ? -0.384 -4.154 -17.382 1.00 85.00 82 SER A C 1
ATOM 638 O O . SER A 1 82 ? -1.133 -3.840 -18.304 1.00 85.00 82 SER A O 1
ATOM 640 N N . ALA A 1 83 ? 0.143 -3.246 -16.548 1.00 86.38 83 ALA A N 1
ATOM 641 C CA . ALA A 1 83 ? -0.128 -1.800 -16.584 1.00 86.38 83 ALA A CA 1
ATOM 642 C C . ALA A 1 83 ? -1.596 -1.405 -16.332 1.00 86.38 83 ALA A C 1
ATOM 644 O O . ALA A 1 83 ? -2.036 -0.325 -16.728 1.00 86.38 83 ALA A O 1
ATOM 645 N N . HIS A 1 84 ? -2.354 -2.260 -15.646 1.00 90.75 84 HIS A N 1
ATOM 646 C CA . HIS A 1 84 ? -3.764 -2.040 -15.368 1.00 90.75 84 HIS A CA 1
ATOM 647 C C . HIS A 1 84 ? -4.084 -2.244 -13.883 1.00 90.75 84 HIS A C 1
ATOM 649 O O . HIS A 1 84 ? -3.716 -3.254 -13.282 1.00 90.75 84 HIS A O 1
ATOM 655 N N . PHE A 1 85 ? -4.812 -1.288 -13.299 1.00 94.75 85 PHE A N 1
ATOM 656 C CA . PHE A 1 85 ? -5.364 -1.406 -11.951 1.00 94.75 85 PHE A CA 1
ATOM 657 C C . PHE A 1 85 ? -6.789 -1.943 -12.003 1.00 94.75 85 PHE A C 1
ATOM 659 O O . PHE A 1 85 ? -7.598 -1.547 -12.839 1.00 94.75 85 PHE A O 1
ATOM 666 N N . SER A 1 86 ? -7.135 -2.836 -11.085 1.00 95.94 86 SER A N 1
ATOM 667 C CA . SER A 1 86 ? -8.496 -3.359 -10.954 1.00 95.94 86 SER A CA 1
ATOM 668 C C . SER A 1 86 ? -8.889 -3.480 -9.488 1.00 95.94 86 SER A C 1
ATOM 670 O O . SER A 1 86 ? -8.072 -3.923 -8.685 1.00 95.94 86 SER A O 1
ATOM 672 N N . PRO A 1 87 ? -10.117 -3.112 -9.097 1.00 96.12 87 PRO A N 1
ATOM 673 C CA . PRO A 1 87 ? -10.558 -3.285 -7.722 1.00 96.12 87 PRO A CA 1
ATOM 674 C C . PRO A 1 87 ? -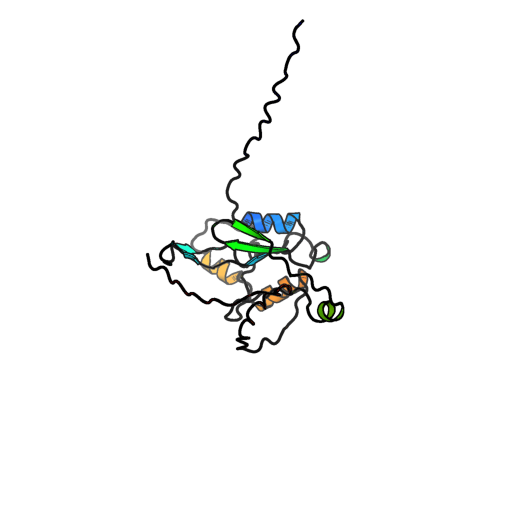10.721 -4.772 -7.394 1.00 96.12 87 PRO A C 1
ATOM 676 O O . PRO A 1 87 ? -11.315 -5.528 -8.166 1.00 96.12 87 PRO A O 1
ATOM 679 N N . LEU A 1 88 ? -10.235 -5.184 -6.225 1.00 94.06 88 LEU A N 1
ATOM 680 C CA . LEU A 1 88 ? -10.527 -6.498 -5.663 1.00 94.06 88 LEU A CA 1
ATOM 681 C C . LEU A 1 88 ? -11.716 -6.368 -4.718 1.00 94.06 88 LEU A C 1
ATOM 683 O O . LEU A 1 88 ? -11.664 -5.643 -3.726 1.00 94.06 88 LEU A O 1
ATOM 687 N N . VAL A 1 89 ? -12.800 -7.068 -5.048 1.00 91.31 89 VAL A N 1
ATOM 688 C CA . VAL A 1 89 ? -14.060 -6.995 -4.307 1.00 91.31 89 VAL A CA 1
ATOM 689 C C . VAL A 1 89 ? -14.437 -8.392 -3.816 1.00 91.31 89 VAL A C 1
ATOM 691 O O . VAL A 1 89 ? -14.448 -9.334 -4.616 1.00 91.31 89 VAL A O 1
ATOM 694 N N . PRO A 1 90 ? -14.754 -8.557 -2.523 1.00 85.00 90 PRO A N 1
ATOM 695 C CA . PRO A 1 90 ? -15.228 -9.826 -1.994 1.00 85.00 90 PRO A CA 1
ATOM 696 C C . PRO A 1 90 ? -16.596 -10.188 -2.579 1.00 85.00 90 PRO A C 1
ATOM 698 O O . PRO A 1 90 ? -17.436 -9.338 -2.887 1.00 85.00 90 PRO A O 1
ATOM 701 N N . MET A 1 91 ? -16.840 -11.487 -2.736 1.00 84.44 91 MET A N 1
ATOM 702 C CA . MET A 1 91 ? -18.149 -11.964 -3.164 1.00 84.44 91 MET A CA 1
ATOM 703 C C . MET A 1 91 ? -19.163 -11.787 -2.034 1.00 84.44 91 MET A C 1
ATOM 705 O O . MET A 1 91 ? -18.916 -12.179 -0.896 1.00 84.44 91 MET A O 1
ATOM 709 N N . ARG A 1 92 ? -20.347 -11.259 -2.357 1.00 77.25 92 ARG A N 1
ATOM 710 C CA . ARG A 1 92 ? -21.430 -11.139 -1.376 1.00 77.25 92 ARG A CA 1
ATOM 711 C C . ARG A 1 92 ? -21.898 -12.530 -0.949 1.00 77.25 92 ARG A C 1
ATOM 713 O O . ARG A 1 92 ? -22.196 -13.380 -1.786 1.00 77.25 92 ARG A O 1
ATOM 720 N N . HIS A 1 93 ? -22.021 -12.735 0.356 1.00 71.69 93 HIS A N 1
ATOM 721 C CA . HIS A 1 93 ? -22.643 -13.926 0.922 1.00 71.69 93 HIS A CA 1
ATOM 722 C C . HIS A 1 93 ? -24.063 -13.593 1.415 1.00 71.69 93 HIS A C 1
ATOM 724 O O . HIS A 1 93 ? -24.259 -12.687 2.233 1.00 71.69 93 HIS A O 1
ATOM 730 N N . ASP A 1 94 ? -25.061 -14.317 0.897 1.00 67.12 94 ASP A N 1
ATOM 731 C CA . ASP A 1 94 ? -26.488 -14.103 1.201 1.00 67.12 94 ASP A CA 1
ATOM 732 C C . ASP A 1 94 ? -26.931 -14.721 2.535 1.00 67.12 94 ASP A C 1
ATOM 734 O O . ASP A 1 94 ? -27.947 -14.328 3.103 1.00 67.12 94 ASP A O 1
ATOM 738 N N . SER A 1 95 ? -26.167 -15.667 3.084 1.00 62.53 95 SER A N 1
ATOM 739 C CA . SER A 1 95 ? -26.468 -16.268 4.384 1.00 62.53 95 SER A CA 1
ATOM 740 C C . SER A 1 95 ? -25.886 -15.427 5.520 1.00 62.53 95 SER A C 1
ATOM 742 O O . SER A 1 95 ? -24.665 -15.323 5.649 1.00 62.53 95 SER A O 1
ATOM 744 N N . SER A 1 96 ? -26.752 -14.903 6.386 1.00 59.75 96 SER A N 1
ATOM 745 C CA . SER A 1 96 ? -26.405 -14.151 7.603 1.00 59.75 96 SER A CA 1
ATOM 746 C C . SER A 1 96 ? -25.398 -14.872 8.510 1.00 59.75 96 SER A C 1
ATOM 748 O O . SER A 1 96 ? -24.540 -14.216 9.082 1.00 59.75 96 SER A O 1
ATOM 750 N N . GLN A 1 97 ? -25.409 -16.210 8.559 1.00 56.75 97 GLN A N 1
ATOM 751 C CA . GLN A 1 97 ? -24.419 -16.994 9.318 1.00 56.75 97 GLN A CA 1
ATOM 752 C C . GLN A 1 97 ? -22.993 -16.933 8.736 1.00 56.75 97 GLN A C 1
ATOM 754 O O . GLN A 1 97 ? -22.035 -17.025 9.488 1.00 56.75 97 GLN A O 1
ATOM 759 N N . MET A 1 98 ? -22.820 -16.765 7.418 1.00 51.72 98 MET A N 1
ATOM 760 C CA . MET A 1 98 ? -21.484 -16.647 6.804 1.00 51.72 98 MET A CA 1
ATOM 761 C C . MET A 1 98 ? -20.894 -15.244 6.969 1.00 51.72 98 MET A C 1
ATOM 763 O O . MET A 1 98 ? -19.678 -15.109 6.956 1.00 51.72 98 MET A O 1
ATOM 767 N N . ARG A 1 99 ? -21.730 -14.210 7.131 1.00 54.91 99 ARG A N 1
ATOM 768 C CA . ARG A 1 99 ? -21.257 -12.826 7.300 1.00 54.91 99 ARG A CA 1
ATOM 769 C C . ARG A 1 99 ? -20.541 -12.597 8.628 1.00 54.91 99 ARG A C 1
ATOM 771 O O . ARG A 1 99 ? -19.623 -11.802 8.660 1.00 54.91 99 ARG A O 1
ATOM 778 N N . GLU A 1 100 ? -20.922 -13.311 9.686 1.00 53.28 100 GLU A N 1
ATOM 779 C CA . GLU A 1 100 ? -20.212 -13.248 10.976 1.00 53.28 100 GLU A CA 1
ATOM 780 C C . GLU A 1 100 ? -18.978 -14.165 11.038 1.00 53.28 100 GLU A C 1
ATOM 782 O O . GLU A 1 100 ? -18.169 -14.062 11.952 1.00 53.28 100 GLU A O 1
ATOM 787 N N . LEU A 1 101 ? -18.833 -15.086 10.078 1.00 52.44 101 LEU A N 1
ATOM 788 C CA . LEU A 1 101 ? -17.725 -16.050 10.009 1.00 52.44 101 LEU A CA 1
ATOM 789 C C . LEU A 1 101 ? -16.607 -15.619 9.051 1.00 52.44 101 LEU A C 1
ATOM 791 O O . LEU A 1 101 ? -15.481 -16.100 9.174 1.00 52.44 101 LEU A O 1
ATOM 795 N N . PHE A 1 102 ? -16.922 -14.749 8.092 1.00 56.22 102 PHE A N 1
ATOM 796 C CA . PHE A 1 102 ? -15.992 -14.216 7.108 1.00 56.22 102 PHE A CA 1
ATOM 797 C C . PHE A 1 102 ? -16.045 -12.695 7.156 1.00 56.22 102 PHE A C 1
ATOM 799 O O . PHE A 1 102 ? -16.750 -12.070 6.364 1.00 56.22 102 PHE A O 1
ATOM 806 N N . ASP A 1 103 ? -15.268 -12.110 8.065 1.00 65.38 103 ASP A N 1
ATOM 807 C CA . ASP A 1 103 ? -14.808 -10.745 7.848 1.00 65.38 103 ASP A CA 1
ATOM 808 C C . ASP A 1 103 ? -14.093 -10.708 6.489 1.00 65.38 103 ASP A C 1
ATOM 810 O O . ASP A 1 103 ? -13.371 -11.642 6.115 1.00 65.38 103 ASP A O 1
ATOM 814 N N . GLU A 1 104 ? -14.345 -9.665 5.705 1.00 82.50 104 GLU A N 1
ATOM 815 C CA . GLU A 1 104 ? -13.696 -9.457 4.414 1.00 82.50 104 GLU A CA 1
ATOM 816 C C . GLU A 1 104 ? -12.211 -9.148 4.662 1.00 82.50 104 GLU A C 1
ATOM 818 O O . GLU A 1 104 ? -11.809 -8.002 4.845 1.00 82.50 104 GLU A O 1
ATOM 823 N N . ILE A 1 105 ? -11.399 -10.203 4.737 1.00 88.06 105 ILE A N 1
ATOM 824 C CA . ILE A 1 105 ? -9.981 -10.135 5.092 1.00 88.06 105 ILE A CA 1
ATOM 825 C C . ILE A 1 105 ? -9.080 -10.143 3.858 1.00 88.06 105 ILE A C 1
ATOM 827 O O . ILE A 1 105 ? -9.323 -10.846 2.875 1.00 88.06 105 ILE A O 1
ATOM 831 N N . ILE A 1 106 ? -7.967 -9.423 3.964 1.00 92.62 106 ILE A N 1
ATOM 832 C CA . ILE A 1 106 ? -6.880 -9.424 2.988 1.00 92.62 106 ILE A CA 1
ATOM 833 C C . ILE A 1 106 ? -5.560 -9.691 3.728 1.00 92.62 106 ILE A C 1
ATOM 835 O O . ILE A 1 106 ? -5.274 -9.021 4.724 1.00 92.62 106 ILE A O 1
ATOM 839 N N . PRO A 1 107 ? -4.754 -10.688 3.316 1.00 93.62 107 PRO A N 1
ATOM 840 C CA . PRO A 1 107 ? -3.449 -10.909 3.922 1.00 93.62 107 PRO A CA 1
ATOM 841 C C . PRO A 1 107 ? -2.526 -9.712 3.692 1.00 93.62 107 PRO A C 1
ATOM 843 O O . PRO A 1 107 ? -2.371 -9.247 2.568 1.00 93.62 107 PRO A O 1
ATOM 846 N N . ILE A 1 108 ? -1.864 -9.264 4.756 1.00 94.25 108 ILE A N 1
ATOM 847 C CA . ILE A 1 108 ? -0.807 -8.241 4.698 1.00 94.25 108 ILE A CA 1
ATOM 848 C C . ILE A 1 108 ? 0.597 -8.858 4.617 1.00 94.25 108 ILE A C 1
ATOM 850 O O . ILE A 1 108 ? 1.594 -8.180 4.856 1.00 94.25 108 ILE A O 1
ATOM 854 N N . THR A 1 109 ? 0.684 -10.157 4.328 1.00 93.38 109 THR A N 1
ATOM 855 C CA . THR A 1 109 ? 1.939 -10.906 4.218 1.00 93.38 109 THR A CA 1
ATOM 856 C C . THR A 1 109 ? 2.024 -11.665 2.900 1.00 93.38 109 THR A C 1
ATOM 858 O O . THR A 1 109 ? 1.007 -12.043 2.315 1.00 93.38 109 THR A O 1
ATOM 861 N N . ASP A 1 110 ? 3.253 -11.897 2.441 1.00 89.38 110 ASP A N 1
ATOM 862 C CA . ASP A 1 110 ? 3.535 -12.734 1.278 1.00 89.38 110 ASP A CA 1
ATOM 863 C C . ASP A 1 110 ? 3.403 -14.241 1.602 1.00 89.38 110 ASP A C 1
ATOM 865 O O . ASP A 1 110 ? 3.153 -14.667 2.737 1.00 89.38 110 ASP A O 1
ATOM 869 N N . ILE A 1 111 ? 3.624 -15.088 0.594 1.00 86.88 111 ILE A N 1
ATOM 870 C CA . ILE A 1 111 ? 3.622 -16.553 0.749 1.00 86.88 111 ILE A CA 1
ATOM 871 C C . ILE A 1 111 ? 4.675 -17.067 1.749 1.00 86.88 111 ILE A C 1
ATOM 873 O O . ILE A 1 111 ? 4.485 -18.112 2.383 1.00 86.88 111 ILE A O 1
ATOM 877 N N . ASN A 1 112 ? 5.772 -16.331 1.916 1.00 89.00 112 ASN A N 1
ATOM 878 C CA . ASN A 1 112 ? 6.862 -16.648 2.832 1.00 89.00 112 ASN A CA 1
ATOM 879 C C . ASN A 1 112 ? 6.608 -16.125 4.254 1.00 89.00 112 ASN A C 1
ATOM 881 O O . ASN A 1 112 ? 7.374 -16.458 5.158 1.00 89.00 112 ASN A O 1
ATOM 885 N N . ARG A 1 113 ? 5.483 -15.427 4.475 1.00 88.06 113 ARG A N 1
ATOM 886 C CA . ARG A 1 113 ? 5.081 -14.759 5.724 1.00 88.06 113 ARG A CA 1
ATOM 887 C C . ARG A 1 113 ? 5.900 -13.512 6.055 1.00 88.06 113 ARG A C 1
ATOM 889 O O . ARG A 1 113 ? 5.888 -13.081 7.206 1.00 88.06 113 ARG A O 1
ATOM 896 N N . ASN A 1 114 ? 6.565 -12.928 5.067 1.00 91.31 114 ASN A N 1
ATOM 897 C CA . ASN A 1 114 ? 7.147 -11.599 5.187 1.00 91.31 114 ASN A CA 1
ATOM 898 C C . ASN A 1 114 ? 6.034 -10.556 5.094 1.00 91.31 114 ASN A C 1
ATOM 900 O O . ASN A 1 114 ? 5.060 -10.749 4.362 1.00 91.31 114 ASN A O 1
ATOM 904 N N . LEU A 1 115 ? 6.169 -9.457 5.830 1.00 93.56 115 LEU A N 1
ATOM 905 C CA . LEU A 1 115 ? 5.238 -8.337 5.738 1.00 93.56 115 LEU A CA 1
ATOM 906 C C . LEU A 1 115 ? 5.311 -7.710 4.340 1.00 93.56 115 LEU A C 1
ATOM 908 O O . LEU A 1 115 ? 6.402 -7.551 3.789 1.00 93.56 115 LEU A O 1
ATOM 912 N N . LEU A 1 116 ? 4.158 -7.351 3.771 1.00 94.81 116 LEU A N 1
ATOM 913 C CA . LEU A 1 116 ? 4.131 -6.590 2.525 1.00 94.81 116 LEU A CA 1
ATOM 914 C C . LEU A 1 116 ? 4.871 -5.250 2.706 1.00 94.81 116 LEU A C 1
ATOM 916 O O . LEU A 1 116 ? 4.808 -4.661 3.791 1.00 94.81 116 LEU A O 1
ATOM 920 N N . PRO A 1 117 ? 5.556 -4.743 1.664 1.00 94.00 117 PRO A N 1
ATOM 921 C CA . PRO A 1 117 ? 6.209 -3.442 1.730 1.00 94.00 117 PRO A CA 1
ATOM 922 C C . PRO A 1 117 ? 5.210 -2.346 2.111 1.00 94.00 117 PRO A C 1
ATOM 924 O O . PRO A 1 117 ? 4.138 -2.253 1.514 1.00 94.00 117 PRO A O 1
ATOM 927 N N . VAL A 1 118 ? 5.568 -1.511 3.087 1.00 96.00 118 VAL A 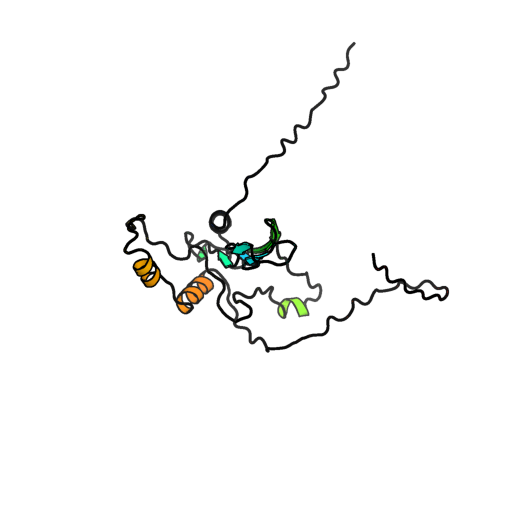N 1
ATOM 928 C CA . VAL A 1 118 ? 4.830 -0.280 3.393 1.00 96.00 118 VAL A CA 1
ATOM 929 C C . VAL A 1 118 ? 5.517 0.848 2.636 1.00 96.00 118 VAL A C 1
ATOM 931 O O . VAL A 1 118 ? 6.676 1.167 2.906 1.00 96.00 118 VAL A O 1
ATOM 934 N N . HIS A 1 119 ? 4.826 1.397 1.644 1.00 95.62 119 HIS A N 1
ATOM 935 C CA . HIS A 1 119 ? 5.372 2.411 0.747 1.00 95.62 119 HIS A CA 1
ATOM 936 C C . HIS A 1 119 ? 5.456 3.772 1.433 1.00 95.62 119 HIS A C 1
ATOM 938 O O . HIS A 1 119 ? 4.544 4.149 2.166 1.00 95.62 119 HIS A O 1
ATOM 944 N N . PHE A 1 120 ? 6.546 4.500 1.163 1.00 94.44 120 PHE A N 1
ATOM 945 C CA . PHE A 1 120 ? 6.793 5.871 1.642 1.00 94.44 120 PHE A CA 1
ATOM 946 C C . PHE A 1 120 ? 6.638 6.046 3.159 1.00 94.44 120 PHE A C 1
ATOM 948 O O . PHE A 1 120 ? 6.204 7.083 3.641 1.00 94.44 120 PHE A O 1
ATOM 955 N N . ALA A 1 121 ? 6.989 5.013 3.923 1.00 92.31 121 ALA A N 1
ATOM 956 C CA . ALA A 1 121 ? 6.719 4.966 5.353 1.00 92.31 121 ALA A CA 1
ATOM 957 C C . ALA A 1 121 ? 7.687 5.794 6.220 1.00 92.31 121 ALA A C 1
ATOM 959 O O . ALA A 1 121 ? 7.536 5.844 7.436 1.00 92.31 121 ALA A O 1
ATOM 960 N N . ILE A 1 122 ? 8.704 6.393 5.602 1.00 89.06 122 ILE A N 1
ATOM 961 C CA . ILE A 1 122 ? 9.754 7.168 6.256 1.00 89.06 122 ILE A CA 1
ATOM 962 C C . ILE A 1 122 ? 9.807 8.524 5.560 1.00 89.06 122 ILE A C 1
ATOM 964 O O . ILE A 1 122 ? 10.104 8.582 4.366 1.00 89.06 122 ILE A O 1
ATOM 968 N N . ASP A 1 123 ? 9.579 9.588 6.323 1.00 87.25 123 ASP A N 1
ATOM 969 C CA . ASP A 1 123 ? 9.919 10.950 5.925 1.00 87.25 123 ASP A CA 1
ATOM 970 C C . ASP A 1 123 ? 11.270 11.322 6.561 1.00 87.25 123 ASP A C 1
ATOM 972 O O . ASP A 1 123 ? 11.379 11.341 7.792 1.00 87.25 123 ASP A O 1
ATOM 976 N N . PRO A 1 124 ? 12.326 11.579 5.769 1.00 83.31 124 PRO A N 1
ATOM 977 C CA . PRO A 1 124 ? 13.606 12.028 6.306 1.00 83.31 124 PRO A CA 1
ATOM 978 C C . PRO A 1 124 ? 13.554 13.468 6.853 1.00 83.31 124 PRO A C 1
ATOM 980 O O . PRO A 1 124 ? 14.488 13.898 7.533 1.00 83.31 124 PRO A O 1
ATOM 983 N N . GLY A 1 125 ? 12.466 14.196 6.593 1.00 82.31 125 GLY A N 1
ATOM 984 C CA . GLY A 1 125 ? 12.240 15.551 7.062 1.00 82.31 125 GLY A CA 1
ATOM 985 C C . GLY A 1 125 ? 12.846 16.622 6.148 1.00 82.31 125 GLY A C 1
ATOM 986 O O . GLY A 1 125 ? 13.595 16.333 5.210 1.00 82.31 125 GLY A O 1
ATOM 987 N N . PRO A 1 126 ? 12.537 17.900 6.423 1.00 82.00 126 PRO A N 1
ATOM 988 C CA . PRO A 1 126 ? 12.905 19.022 5.557 1.00 82.00 126 PRO A CA 1
ATOM 989 C C . PRO A 1 126 ? 14.405 19.342 5.557 1.00 82.00 126 PRO A C 1
ATOM 991 O O . PRO A 1 126 ? 14.895 19.952 4.611 1.00 82.00 126 PRO A O 1
ATOM 994 N N . ASP A 1 127 ? 15.133 18.928 6.597 1.00 81.69 127 ASP A N 1
ATOM 995 C CA . ASP A 1 127 ? 16.573 19.170 6.740 1.00 81.69 127 ASP A CA 1
ATOM 996 C C . ASP A 1 127 ? 17.428 18.119 6.005 1.00 81.69 127 ASP A C 1
ATOM 998 O O . ASP A 1 127 ? 18.659 18.148 6.072 1.00 81.69 127 ASP A O 1
ATOM 1002 N N . PHE A 1 128 ? 16.793 17.172 5.306 1.00 78.31 128 PHE A N 1
ATOM 1003 C CA . PHE A 1 128 ? 17.492 16.133 4.564 1.00 78.31 128 PHE A CA 1
ATOM 1004 C C . PHE A 1 128 ? 18.080 16.675 3.258 1.00 78.31 128 PHE A C 1
ATOM 1006 O O . PHE A 1 128 ? 17.362 17.121 2.359 1.00 78.31 128 PHE A O 1
ATOM 1013 N N . SER A 1 129 ? 19.403 16.592 3.123 1.00 77.06 129 SER A N 1
ATOM 1014 C CA . SER A 1 129 ? 20.077 16.883 1.862 1.00 77.06 129 SER A CA 1
ATOM 1015 C C . SER A 1 129 ? 20.052 15.646 0.977 1.00 77.06 129 SER A C 1
ATOM 1017 O O . SER A 1 129 ? 20.839 14.724 1.167 1.00 77.06 129 SER A O 1
ATOM 1019 N N . TRP A 1 130 ? 19.212 15.675 -0.052 1.00 68.38 130 TRP A N 1
ATOM 1020 C CA . TRP A 1 130 ? 19.394 14.818 -1.220 1.00 68.38 130 TRP A CA 1
ATOM 1021 C C . TRP A 1 130 ? 20.784 15.132 -1.835 1.00 68.38 130 TRP A C 1
ATOM 1023 O O . TRP A 1 130 ? 21.345 16.193 -1.557 1.00 68.38 130 TRP A O 1
ATOM 1033 N N . TRP A 1 131 ? 21.391 14.245 -2.628 1.00 60.94 131 TRP A N 1
ATOM 1034 C CA . TRP A 1 131 ? 22.669 14.496 -3.345 1.00 60.94 131 TRP A CA 1
ATOM 1035 C C . TRP A 1 131 ? 23.983 14.375 -2.544 1.00 60.94 131 TRP A C 1
ATOM 1037 O O . TRP A 1 131 ? 25.025 14.819 -3.032 1.00 60.94 131 TRP A O 1
ATOM 1047 N N . SER A 1 132 ? 23.974 13.778 -1.348 1.00 63.03 132 SER A N 1
ATOM 1048 C CA . SER A 1 132 ? 25.210 13.396 -0.638 1.00 63.03 132 SER A CA 1
ATOM 1049 C C . SER A 1 132 ? 25.427 11.883 -0.740 1.00 63.03 132 SER A C 1
ATOM 1051 O O . SER A 1 132 ? 25.279 11.157 0.240 1.00 63.03 132 SER A O 1
ATOM 1053 N N . ASP A 1 133 ? 25.771 11.423 -1.948 1.00 61.25 133 ASP A N 1
ATOM 1054 C CA . ASP A 1 133 ? 25.816 10.003 -2.341 1.00 61.25 133 ASP A CA 1
ATOM 1055 C C . ASP A 1 133 ? 26.647 9.099 -1.400 1.00 61.25 133 ASP A C 1
ATOM 1057 O O . ASP A 1 133 ? 26.382 7.899 -1.299 1.00 61.25 133 ASP A O 1
ATOM 1061 N N . ASP A 1 134 ? 27.633 9.655 -0.688 1.00 64.19 134 ASP A N 1
ATOM 1062 C CA . ASP A 1 134 ? 28.528 8.893 0.194 1.00 64.19 134 ASP A CA 1
ATOM 1063 C C . ASP A 1 134 ? 27.850 8.403 1.493 1.00 64.19 134 ASP A C 1
ATOM 1065 O O . ASP A 1 134 ? 28.298 7.410 2.073 1.00 64.19 134 ASP A O 1
ATOM 1069 N N . ASP A 1 135 ? 26.744 9.024 1.927 1.00 63.59 135 ASP A N 1
ATOM 1070 C CA . ASP A 1 135 ? 26.079 8.701 3.201 1.00 63.59 135 ASP A CA 1
ATOM 1071 C C . ASP A 1 135 ? 24.675 8.087 3.052 1.00 63.59 135 ASP A C 1
ATOM 1073 O O . ASP A 1 135 ? 24.136 7.555 4.030 1.00 63.59 135 ASP A O 1
ATOM 1077 N N . ASP A 1 136 ? 24.099 8.065 1.847 1.00 70.69 136 ASP A N 1
ATOM 1078 C CA . ASP A 1 136 ? 22.703 7.665 1.605 1.00 70.69 136 ASP A CA 1
ATOM 1079 C C . ASP A 1 136 ? 22.390 6.231 2.052 1.00 70.69 136 ASP A C 1
ATOM 1081 O O . ASP A 1 136 ? 21.379 5.982 2.712 1.00 70.69 136 ASP A O 1
ATOM 1085 N N . ALA A 1 137 ? 23.274 5.270 1.766 1.00 71.69 137 ALA A N 1
ATOM 1086 C CA . ALA A 1 137 ? 23.071 3.876 2.172 1.00 71.69 137 ALA A CA 1
ATOM 1087 C C . ALA A 1 137 ? 23.128 3.702 3.700 1.00 71.69 137 ALA A C 1
ATOM 1089 O O . ALA A 1 137 ? 22.377 2.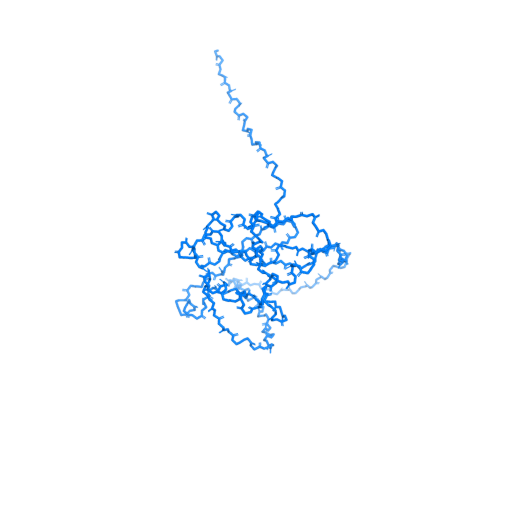909 4.278 1.00 71.69 137 ALA A O 1
ATOM 1090 N N . SER A 1 138 ? 24.004 4.459 4.366 1.00 72.25 138 SER A N 1
ATOM 1091 C CA . SER A 1 138 ? 24.125 4.437 5.825 1.00 72.25 138 SER A CA 1
ATOM 1092 C C . SER A 1 138 ? 22.913 5.094 6.490 1.00 72.25 138 SER A C 1
ATOM 1094 O O . SER A 1 138 ? 22.401 4.587 7.490 1.00 72.25 138 SER A O 1
ATOM 1096 N N . MET A 1 139 ? 22.400 6.177 5.899 1.00 71.25 139 MET A N 1
ATOM 1097 C CA . MET A 1 139 ? 21.205 6.867 6.365 1.00 71.25 139 MET A CA 1
ATOM 1098 C C . MET A 1 139 ? 19.947 6.031 6.142 1.00 71.25 139 MET A C 1
ATOM 1100 O O . MET A 1 139 ? 19.157 5.880 7.072 1.00 71.25 139 MET A O 1
ATOM 1104 N N . ALA A 1 140 ? 19.803 5.393 4.979 1.00 71.31 140 ALA A N 1
ATOM 1105 C CA . ALA A 1 140 ? 18.710 4.464 4.706 1.00 71.31 140 ALA A CA 1
ATOM 1106 C C . ALA A 1 140 ? 18.697 3.296 5.703 1.00 71.31 140 ALA A C 1
ATOM 1108 O O . ALA A 1 140 ? 17.643 2.940 6.222 1.00 71.31 140 ALA A O 1
ATOM 1109 N N . ALA A 1 141 ? 19.867 2.740 6.038 1.00 71.75 141 ALA A N 1
ATOM 1110 C CA . ALA A 1 141 ? 19.973 1.689 7.049 1.00 71.75 141 ALA A CA 1
ATOM 1111 C C . ALA A 1 141 ? 19.592 2.178 8.457 1.00 71.75 141 ALA A C 1
ATOM 1113 O O . ALA A 1 141 ? 18.993 1.429 9.225 1.00 71.75 141 ALA A O 1
ATOM 1114 N N . ARG A 1 142 ? 19.915 3.431 8.800 1.00 71.19 142 ARG A N 1
ATOM 1115 C CA . ARG A 1 142 ? 19.536 4.045 10.085 1.00 71.19 142 ARG A CA 1
ATOM 1116 C C . ARG A 1 142 ? 18.045 4.356 10.182 1.00 71.19 142 ARG A C 1
ATOM 1118 O O . ARG A 1 142 ? 17.500 4.302 11.279 1.00 71.19 142 ARG A O 1
ATOM 1125 N N . LEU A 1 143 ? 17.420 4.707 9.063 1.00 75.38 143 LEU A N 1
ATOM 1126 C CA . LEU A 1 143 ? 15.999 5.040 8.980 1.00 75.38 143 LEU A CA 1
ATOM 1127 C C . LEU A 1 143 ? 15.116 3.808 8.738 1.00 75.38 143 LEU A C 1
ATOM 1129 O O . LEU A 1 143 ? 13.899 3.896 8.876 1.00 75.38 143 LEU A O 1
ATOM 1133 N N . ALA A 1 144 ? 15.706 2.662 8.388 1.00 77.44 144 ALA A N 1
ATOM 1134 C CA . ALA A 1 144 ? 14.975 1.436 8.111 1.00 77.44 144 ALA A CA 1
ATOM 1135 C C . ALA A 1 144 ? 14.114 1.014 9.312 1.00 77.44 144 ALA A C 1
ATOM 1137 O O . ALA A 1 144 ? 14.620 0.672 10.380 1.00 77.44 144 ALA A O 1
ATOM 1138 N N . MET A 1 145 ? 12.797 0.986 9.110 1.00 79.81 145 MET A N 1
ATOM 1139 C CA . MET A 1 145 ? 11.862 0.502 10.119 1.00 79.81 145 MET A CA 1
ATOM 1140 C C . MET A 1 145 ? 11.940 -1.012 10.276 1.00 79.81 145 MET A C 1
ATOM 1142 O O . MET A 1 145 ? 11.950 -1.760 9.287 1.00 79.81 145 MET A O 1
ATOM 1146 N N . THR A 1 146 ? 11.910 -1.470 11.527 1.00 89.62 146 THR A N 1
ATOM 1147 C CA . THR A 1 146 ? 11.757 -2.895 11.817 1.00 89.62 146 THR A CA 1
ATOM 1148 C C . THR A 1 146 ? 10.348 -3.359 11.447 1.00 89.62 146 THR A C 1
ATOM 1150 O O . THR A 1 146 ? 9.412 -2.565 11.339 1.00 89.62 146 THR A O 1
ATOM 1153 N N . ASP A 1 147 ? 10.153 -4.666 11.277 1.00 89.12 147 ASP A N 1
ATOM 1154 C CA . ASP A 1 147 ? 8.810 -5.194 11.010 1.00 89.12 147 ASP A CA 1
ATOM 1155 C C . ASP A 1 147 ? 7.851 -4.986 12.194 1.00 89.12 147 ASP A C 1
ATOM 1157 O O . ASP A 1 147 ? 6.642 -4.888 11.991 1.00 89.12 147 ASP A O 1
ATOM 1161 N N . GLY A 1 148 ? 8.376 -4.857 13.419 1.00 91.19 148 GLY A N 1
ATOM 1162 C CA . GLY A 1 148 ? 7.588 -4.490 14.596 1.00 91.19 148 GLY A CA 1
ATOM 1163 C C . GLY A 1 148 ? 7.042 -3.065 14.507 1.00 91.19 148 GLY A C 1
ATOM 1164 O O . GLY A 1 148 ? 5.853 -2.857 14.746 1.00 91.19 148 GLY A O 1
ATOM 1165 N N . ASP A 1 149 ? 7.877 -2.113 14.089 1.00 92.25 149 ASP A N 1
ATOM 1166 C CA . ASP A 1 149 ? 7.477 -0.709 13.921 1.00 92.25 149 ASP A CA 1
ATOM 1167 C C . ASP A 1 149 ? 6.447 -0.566 12.797 1.00 92.25 149 ASP A C 1
ATOM 1169 O O . ASP A 1 149 ? 5.421 0.093 12.964 1.00 92.25 149 ASP A O 1
ATOM 1173 N N . LYS A 1 150 ? 6.654 -1.275 11.677 1.00 93.94 150 LYS A N 1
ATOM 1174 C CA . LYS A 1 150 ? 5.673 -1.326 10.583 1.00 93.94 150 LYS A CA 1
ATOM 1175 C C . LYS A 1 150 ? 4.338 -1.896 11.053 1.00 93.94 150 LYS A C 1
ATOM 1177 O O . LYS A 1 150 ? 3.297 -1.362 10.694 1.00 93.94 150 LYS A O 1
ATOM 1182 N N . LEU A 1 151 ? 4.338 -2.967 11.851 1.00 94.62 151 LEU A N 1
ATOM 1183 C CA . LEU A 1 151 ? 3.102 -3.539 12.398 1.00 94.62 151 LEU A CA 1
ATOM 1184 C C . LEU A 1 151 ? 2.384 -2.570 13.342 1.00 94.62 151 LEU A C 1
ATOM 1186 O O . LEU A 1 151 ? 1.157 -2.485 13.283 1.00 94.62 151 LEU A O 1
ATOM 1190 N N . ALA A 1 152 ? 3.125 -1.835 14.174 1.00 94.94 152 ALA A N 1
ATOM 1191 C CA . ALA A 1 152 ? 2.555 -0.800 15.031 1.00 94.94 152 ALA A CA 1
ATOM 1192 C C . ALA A 1 152 ? 1.885 0.298 14.189 1.00 94.94 152 ALA A C 1
ATOM 1194 O O . ALA A 1 152 ? 0.717 0.612 14.420 1.00 94.94 152 ALA A O 1
ATOM 1195 N N . LEU A 1 153 ? 2.569 0.781 13.148 1.00 95.06 153 LEU A N 1
ATOM 1196 C CA . LEU A 1 153 ? 2.028 1.769 12.215 1.00 95.06 153 LEU A CA 1
ATOM 1197 C C . LEU A 1 153 ? 0.775 1.252 11.491 1.00 95.06 153 LEU A C 1
ATOM 1199 O O . LEU A 1 153 ? -0.252 1.923 11.442 1.00 95.06 153 LEU A O 1
ATOM 1203 N N . LEU A 1 154 ? 0.816 0.019 10.980 1.00 96.94 154 LEU A N 1
ATOM 1204 C CA . LEU A 1 154 ? -0.332 -0.606 10.320 1.00 96.94 154 LEU A CA 1
ATOM 1205 C C . LEU A 1 154 ? -1.531 -0.747 11.266 1.00 96.94 154 LEU A C 1
ATOM 1207 O O . LEU A 1 154 ? -2.661 -0.566 10.824 1.00 96.94 154 LEU A O 1
ATOM 1211 N N . SER A 1 155 ? -1.299 -1.037 12.550 1.00 96.44 155 SER A N 1
ATOM 1212 C CA . SER A 1 155 ? -2.367 -1.171 13.553 1.00 96.44 155 SER A CA 1
ATOM 1213 C C . SER A 1 155 ? -3.053 0.149 13.913 1.00 96.44 155 SER A C 1
ATOM 1215 O O . SER A 1 155 ? -4.166 0.148 14.437 1.00 96.44 155 SER A O 1
ATOM 1217 N N . GLU A 1 156 ? -2.408 1.280 13.625 1.00 96.62 156 GLU A N 1
ATOM 1218 C CA . GLU A 1 156 ? -2.983 2.603 13.842 1.00 96.62 156 GLU A CA 1
ATOM 1219 C C . GLU A 1 156 ? -4.023 2.943 12.759 1.00 96.62 156 GLU A C 1
ATOM 1221 O O . GLU A 1 156 ? -5.113 3.450 13.055 1.00 96.62 156 GLU A O 1
ATOM 1226 N N . TYR A 1 157 ? -3.705 2.591 11.507 1.00 97.75 157 TYR A N 1
ATOM 1227 C CA . TYR A 1 157 ? -4.496 2.915 10.317 1.00 97.75 157 TYR A CA 1
ATOM 1228 C C . TYR A 1 157 ? -5.421 1.790 9.840 1.00 97.75 157 TYR A C 1
ATOM 1230 O O . TYR A 1 157 ? -6.289 2.055 9.014 1.00 97.75 157 TYR A O 1
ATOM 1238 N N . MET A 1 158 ? -5.261 0.551 10.309 1.00 96.50 158 MET A N 1
ATOM 1239 C CA . MET A 1 158 ? -6.073 -0.602 9.903 1.00 96.50 158 MET A CA 1
ATOM 1240 C C . MET A 1 158 ? -6.378 -1.523 11.083 1.00 96.50 158 MET A C 1
ATOM 1242 O O . MET A 1 158 ? -5.589 -1.651 12.017 1.00 96.50 158 MET A O 1
ATOM 1246 N N . ASP A 1 159 ? -7.497 -2.239 10.999 1.00 94.25 159 ASP A N 1
ATOM 1247 C CA . ASP A 1 159 ? -7.857 -3.251 11.991 1.00 94.25 159 ASP A CA 1
ATOM 1248 C C . ASP A 1 159 ? -7.172 -4.585 11.651 1.00 94.25 159 ASP A C 1
ATOM 1250 O O . ASP A 1 159 ? -7.514 -5.266 10.681 1.00 94.25 159 ASP A O 1
ATOM 1254 N N . LEU A 1 160 ? -6.160 -4.952 12.440 1.00 93.88 160 LEU A N 1
ATOM 1255 C CA . LEU A 1 160 ? -5.354 -6.150 12.210 1.00 93.88 160 LEU A CA 1
ATOM 1256 C C . LEU A 1 160 ? -5.877 -7.348 13.006 1.00 93.88 160 LEU A C 1
ATOM 1258 O O . LEU A 1 160 ? -6.075 -7.274 14.218 1.00 93.88 160 LEU A O 1
ATOM 1262 N N . VAL A 1 161 ? -6.002 -8.495 12.335 1.00 91.62 161 VAL A N 1
ATOM 1263 C CA . VAL A 1 161 ? -6.364 -9.772 12.962 1.00 91.62 161 VAL A CA 1
ATOM 1264 C C . VAL A 1 161 ? -5.264 -10.795 12.716 1.00 91.62 161 VAL A C 1
ATOM 1266 O O . VAL A 1 161 ? -4.847 -11.042 11.584 1.00 91.62 161 VAL A O 1
ATOM 1269 N N . LYS A 1 162 ? -4.798 -11.440 13.789 1.00 89.62 162 LYS A N 1
ATOM 1270 C CA . LYS A 1 162 ? -3.876 -12.571 13.682 1.00 89.62 162 LYS A CA 1
ATOM 1271 C C . LYS A 1 162 ? -4.665 -13.844 13.395 1.00 89.62 162 LYS A C 1
ATOM 1273 O O . LYS A 1 162 ? -5.497 -14.252 14.198 1.00 89.62 162 LYS A O 1
ATOM 1278 N N . MET A 1 163 ? -4.357 -14.496 12.277 1.00 85.81 163 MET A N 1
ATOM 1279 C CA . MET A 1 163 ? -5.002 -15.744 11.874 1.00 85.81 163 MET A CA 1
ATOM 1280 C C . MET A 1 163 ? -4.002 -16.890 11.759 1.00 85.81 163 MET A C 1
ATOM 1282 O O . MET A 1 163 ? -2.977 -16.788 11.081 1.00 85.81 163 MET A O 1
ATOM 1286 N N . ASP A 1 164 ? -4.339 -18.025 12.365 1.00 83.12 164 ASP A N 1
ATOM 1287 C CA . ASP A 1 164 ? -3.540 -19.241 12.259 1.00 83.12 164 ASP A CA 1
ATOM 1288 C C . ASP A 1 164 ? -3.845 -19.978 10.949 1.00 83.12 164 ASP A C 1
ATOM 1290 O O . ASP A 1 164 ? -4.758 -20.801 10.842 1.00 83.12 164 ASP A O 1
ATOM 1294 N N . VAL A 1 165 ? -3.049 -19.694 9.917 1.00 77.06 165 VAL A N 1
ATOM 1295 C CA . VAL A 1 165 ? -3.161 -20.374 8.620 1.00 77.06 165 VAL A CA 1
ATOM 1296 C C . VAL A 1 165 ? -2.441 -21.724 8.671 1.00 77.06 165 VAL A C 1
ATOM 1298 O O . VAL A 1 165 ? -1.205 -21.786 8.741 1.00 77.06 165 VAL A O 1
ATOM 1301 N N . ARG A 1 166 ? -3.205 -22.823 8.583 1.00 74.50 166 ARG A N 1
ATOM 1302 C CA . ARG A 1 166 ? -2.654 -24.177 8.398 1.00 74.50 166 ARG A CA 1
ATOM 1303 C C . ARG A 1 166 ? -1.949 -24.259 7.038 1.00 74.50 166 ARG A C 1
ATOM 1305 O O . ARG A 1 166 ? -2.578 -24.034 6.006 1.00 74.50 166 ARG A O 1
ATOM 1312 N N . ARG A 1 167 ? -0.656 -24.607 7.014 1.00 55.69 167 ARG A N 1
ATOM 1313 C CA . ARG A 1 167 ? 0.058 -24.906 5.759 1.00 55.69 167 ARG A CA 1
ATOM 1314 C C . ARG A 1 167 ? -0.589 -26.136 5.110 1.00 55.69 167 ARG A C 1
ATOM 1316 O O . ARG A 1 167 ? -0.599 -27.204 5.709 1.00 55.69 167 ARG A O 1
ATOM 1323 N N . GLY A 1 168 ? -1.123 -25.975 3.901 1.00 58.62 168 GLY A N 1
ATOM 1324 C CA . GLY A 1 168 ? -1.667 -27.076 3.105 1.00 58.62 168 GLY A CA 1
ATOM 1325 C C . GLY A 1 168 ? -3.158 -27.336 3.322 1.00 58.62 168 GLY A C 1
ATOM 1326 O O . GLY A 1 168 ? -3.556 -28.292 3.980 1.00 58.62 168 GLY A O 1
ATOM 1327 N N . SER A 1 169 ? -4.003 -26.545 2.666 1.00 47.28 169 SER A N 1
ATOM 1328 C CA . SER A 1 169 ? -5.328 -27.014 2.268 1.00 47.28 169 SER A CA 1
ATOM 1329 C C . SER A 1 169 ? -5.430 -26.870 0.758 1.00 47.28 169 SER A C 1
ATOM 1331 O O . SER A 1 169 ? -5.984 -25.906 0.243 1.00 47.28 169 SER A O 1
ATOM 1333 N N . VAL A 1 170 ? -4.878 -27.847 0.034 1.00 48.22 170 VAL A N 1
ATOM 1334 C CA . VAL A 1 170 ? -5.298 -28.118 -1.345 1.00 48.22 170 VAL A CA 1
ATOM 1335 C C . VAL A 1 170 ? -6.734 -28.631 -1.244 1.00 48.22 170 VAL A C 1
ATOM 1337 O O . VAL A 1 170 ? -7.002 -29.831 -1.311 1.00 48.22 170 VAL A O 1
ATOM 1340 N N . LYS A 1 171 ? -7.692 -27.736 -0.982 1.00 48.94 171 LYS A N 1
ATOM 1341 C CA . LYS A 1 171 ? -9.090 -28.065 -1.220 1.00 48.94 171 LYS A CA 1
ATOM 1342 C C . LYS A 1 171 ? -9.188 -28.174 -2.727 1.00 48.94 171 LYS A C 1
ATOM 1344 O O . LYS A 1 171 ? -9.149 -27.163 -3.417 1.00 48.94 171 LYS A O 1
ATOM 1349 N N . LYS A 1 172 ? -9.238 -29.418 -3.216 1.00 44.56 172 LYS A N 1
ATOM 1350 C CA . LYS A 1 172 ? -9.641 -29.750 -4.583 1.00 44.56 172 LYS A CA 1
ATOM 1351 C C . LYS A 1 172 ? -10.765 -28.789 -4.953 1.00 44.56 172 LYS A C 1
ATOM 1353 O O . LYS A 1 172 ? -11.807 -28.810 -4.292 1.00 44.56 172 LYS A O 1
ATOM 1358 N N . THR A 1 173 ? -10.522 -27.921 -5.929 1.00 47.25 173 THR A N 1
ATOM 1359 C CA . THR A 1 173 ? -11.564 -27.095 -6.526 1.00 47.25 173 THR A CA 1
ATOM 1360 C C . THR A 1 173 ? -12.705 -28.043 -6.863 1.00 47.25 173 THR A C 1
ATOM 1362 O O . THR A 1 173 ? -12.547 -28.988 -7.636 1.00 47.25 173 THR A O 1
ATOM 1365 N N . ARG A 1 174 ? -13.838 -27.899 -6.166 1.00 48.97 174 ARG A N 1
ATOM 1366 C CA . ARG A 1 174 ? -15.029 -28.654 -6.543 1.00 48.97 174 ARG A CA 1
ATOM 1367 C C . ARG A 1 174 ? -15.389 -28.164 -7.944 1.00 48.97 174 ARG A C 1
ATOM 1369 O O . ARG A 1 174 ? -15.510 -26.950 -8.109 1.00 48.97 174 ARG A O 1
ATOM 1376 N N . PRO A 1 175 ? -15.536 -29.054 -8.938 1.00 45.62 175 PRO A N 1
ATOM 1377 C CA . PRO A 1 175 ? -16.018 -28.641 -10.242 1.00 45.62 175 PRO A CA 1
ATOM 1378 C C . PRO A 1 175 ? -17.353 -27.925 -10.050 1.00 45.62 175 PRO A C 1
ATOM 1380 O O . PRO A 1 175 ? -18.197 -28.383 -9.271 1.00 45.62 175 PRO A O 1
ATOM 1383 N N . ILE A 1 176 ? -17.522 -26.796 -10.734 1.00 46.38 176 ILE A N 1
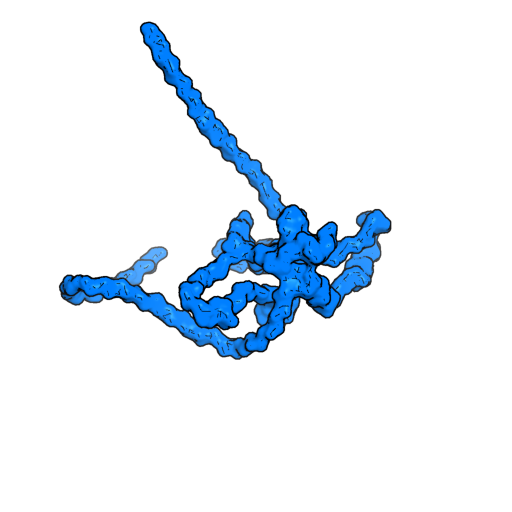ATOM 1384 C CA . ILE A 1 176 ? -18.799 -26.093 -10.810 1.00 46.38 176 ILE A CA 1
ATOM 1385 C C . ILE A 1 176 ? -19.829 -27.108 -11.313 1.00 46.38 176 ILE A C 1
ATOM 1387 O O . ILE A 1 176 ? -19.723 -27.626 -12.423 1.00 46.38 176 ILE A O 1
ATOM 1391 N N . ARG A 1 177 ? -20.802 -27.447 -10.464 1.00 47.00 177 ARG A N 1
ATOM 1392 C CA . ARG A 1 177 ? -21.919 -28.305 -10.848 1.00 47.00 177 ARG A CA 1
ATOM 1393 C C . ARG A 1 177 ? -22.851 -27.458 -11.703 1.00 47.00 177 ARG A C 1
ATOM 1395 O O . ARG A 1 177 ? -23.652 -26.701 -11.166 1.00 47.00 177 ARG A O 1
ATOM 1402 N N . THR A 1 178 ? -22.730 -27.578 -13.020 1.00 40.44 178 THR A N 1
ATOM 1403 C CA . THR A 1 178 ? -23.681 -26.999 -13.969 1.00 40.44 178 THR A CA 1
ATOM 1404 C C . THR A 1 178 ? -25.062 -27.562 -13.653 1.00 40.44 178 THR A C 1
ATOM 1406 O O . THR A 1 178 ? -25.307 -28.763 -13.774 1.00 40.44 178 THR A O 1
ATOM 1409 N N . THR A 1 179 ? -25.964 -26.709 -13.182 1.00 41.12 179 THR A N 1
ATOM 1410 C CA . THR A 1 179 ? -27.376 -27.042 -13.024 1.00 41.12 179 THR A CA 1
ATOM 1411 C C . THR A 1 179 ? -27.982 -27.150 -14.417 1.00 41.12 179 THR A C 1
ATOM 1413 O O . THR A 1 179 ? -28.367 -26.145 -15.008 1.00 41.12 179 THR A O 1
ATOM 1416 N N . GLN A 1 180 ? -28.029 -28.364 -14.967 1.00 42.28 180 GLN A N 1
ATOM 1417 C CA . GLN A 1 180 ? -28.892 -28.645 -16.107 1.00 42.28 180 GLN A CA 1
ATOM 1418 C C . GLN A 1 180 ? -30.338 -28.603 -15.616 1.00 42.28 180 GLN A C 1
ATOM 1420 O O . GLN A 1 180 ? -30.759 -29.407 -14.782 1.00 42.28 180 GLN A O 1
ATOM 1425 N N . SER A 1 181 ? -31.072 -27.612 -16.112 1.00 37.44 181 SER A N 1
ATOM 1426 C CA . SER A 1 181 ? -32.522 -27.593 -16.107 1.00 37.44 181 SER A CA 1
ATOM 1427 C C . SER A 1 181 ? -33.038 -28.836 -16.827 1.00 37.44 181 SER A C 1
ATOM 1429 O O . SER A 1 181 ? -32.592 -29.207 -17.910 1.00 37.44 181 SER A O 1
ATOM 1431 N N . SER A 1 182 ? -33.997 -29.491 -16.191 1.00 37.94 182 SER A N 1
ATOM 1432 C CA . SER A 1 182 ? -34.790 -30.571 -16.750 1.00 37.94 182 SER A CA 1
ATOM 1433 C C . SER A 1 182 ? -35.483 -30.135 -18.041 1.00 37.94 182 SER A C 1
ATOM 1435 O O . SER A 1 182 ? -36.389 -29.311 -17.990 1.00 37.94 182 SER A O 1
ATOM 1437 N N . THR A 1 183 ? -35.109 -30.718 -19.175 1.00 37.25 183 THR A N 1
ATOM 1438 C CA . THR A 1 183 ? -36.023 -31.115 -20.261 1.00 37.25 183 THR A CA 1
ATOM 1439 C C . THR A 1 183 ? -35.313 -32.188 -21.086 1.00 37.25 183 THR A C 1
ATOM 1441 O O . THR A 1 183 ? -34.113 -32.109 -21.320 1.00 37.25 183 THR A O 1
ATOM 1444 N N . GLY A 1 184 ? -36.022 -33.277 -21.375 1.00 35.38 184 GLY A N 1
ATOM 1445 C CA . GLY A 1 184 ? -35.420 -34.550 -21.760 1.00 35.38 184 GLY A CA 1
ATOM 1446 C C . GLY A 1 184 ? -34.896 -34.638 -23.191 1.00 35.38 184 GLY A C 1
ATOM 1447 O O . GLY A 1 184 ? -35.184 -33.798 -24.036 1.00 35.38 184 GLY A O 1
ATOM 1448 N N . GLY A 1 185 ? -34.208 -35.752 -23.451 1.00 35.41 185 GLY A N 1
ATOM 1449 C CA . GLY A 1 185 ? -34.049 -36.294 -24.798 1.00 35.41 185 GLY A CA 1
ATOM 1450 C C . GLY A 1 185 ? -32.611 -36.569 -25.230 1.00 35.41 185 GLY A C 1
ATOM 1451 O O . GLY A 1 185 ? -32.004 -35.735 -25.881 1.00 35.41 185 GLY A O 1
ATOM 1452 N N . MET A 1 186 ? -32.180 -37.812 -24.988 1.00 38.62 186 MET A N 1
ATOM 1453 C CA . MET A 1 186 ? -31.325 -38.637 -25.860 1.00 38.62 186 MET A CA 1
ATOM 1454 C C . MET A 1 186 ? -29.811 -38.349 -25.923 1.00 38.62 186 MET A C 1
ATOM 1456 O O . MET A 1 186 ? -29.341 -37.243 -26.161 1.00 38.62 186 MET A O 1
ATOM 1460 N N . ASP A 1 187 ? -29.063 -39.442 -25.756 1.00 42.38 187 ASP A N 1
ATOM 1461 C CA . ASP A 1 187 ? -27.610 -39.577 -25.824 1.00 42.38 187 ASP A CA 1
ATOM 1462 C C . ASP A 1 187 ? -26.972 -39.032 -27.110 1.00 42.38 187 ASP A C 1
ATOM 1464 O O . ASP A 1 187 ? -27.501 -39.237 -28.207 1.00 42.38 187 ASP A O 1
ATOM 1468 N N . LYS A 1 188 ? -25.755 -38.478 -26.973 1.00 40.44 188 LYS A N 1
ATOM 1469 C CA . LYS A 1 188 ? -24.545 -38.884 -27.723 1.00 40.44 188 LYS A CA 1
ATOM 1470 C C . LYS A 1 188 ? -23.306 -38.102 -27.261 1.00 40.44 188 LYS A C 1
ATOM 1472 O O . LYS A 1 188 ? -23.244 -36.882 -27.367 1.00 40.44 188 LYS A O 1
ATOM 1477 N N . SER A 1 189 ? -22.300 -38.843 -26.795 1.00 43.59 189 SER A N 1
ATOM 1478 C CA . SER A 1 189 ? -20.899 -38.414 -26.688 1.00 43.59 189 SER A CA 1
ATOM 1479 C C . SER A 1 189 ? -20.358 -37.924 -28.032 1.00 43.59 189 SER A C 1
ATOM 1481 O O . SER A 1 189 ? -20.780 -38.451 -29.057 1.00 43.59 189 SER A O 1
ATOM 1483 N N . MET A 1 190 ? -19.366 -37.023 -28.014 1.00 39.94 190 MET A N 1
ATOM 1484 C CA . MET A 1 190 ? -18.156 -37.076 -28.856 1.00 39.94 190 MET A CA 1
ATOM 1485 C C . MET A 1 190 ? -17.135 -36.020 -28.401 1.00 39.94 190 MET A C 1
ATOM 1487 O O . MET A 1 190 ? -17.407 -34.824 -28.350 1.00 39.94 190 MET A O 1
ATOM 1491 N N . THR A 1 191 ? -15.948 -36.514 -28.069 1.00 45.78 191 THR A N 1
ATOM 1492 C CA . THR A 1 191 ? -14.693 -35.795 -27.838 1.00 45.78 191 THR A CA 1
ATOM 1493 C C . THR A 1 191 ? -14.135 -35.294 -29.169 1.00 45.78 191 THR A C 1
ATOM 1495 O O . THR A 1 191 ? -14.062 -36.089 -30.100 1.00 45.78 191 THR A O 1
ATOM 1498 N N . LEU A 1 192 ? -13.635 -34.057 -29.246 1.00 38.59 192 LEU A N 1
ATOM 1499 C CA . LEU A 1 192 ? -12.604 -33.687 -30.223 1.00 38.59 192 LEU A CA 1
ATOM 1500 C C . LEU A 1 192 ? -11.593 -32.734 -29.577 1.00 38.59 192 LEU A C 1
ATOM 1502 O O . LEU A 1 192 ? -11.901 -31.591 -29.250 1.00 38.59 192 LEU A O 1
ATOM 1506 N N . ALA A 1 193 ? -10.382 -33.253 -29.386 1.00 39.66 193 ALA A N 1
ATOM 1507 C CA . ALA A 1 193 ? -9.176 -32.461 -29.229 1.00 39.66 193 ALA A CA 1
ATOM 1508 C C . ALA A 1 193 ? -8.848 -31.804 -30.578 1.00 39.66 193 ALA A C 1
ATOM 1510 O O . ALA A 1 193 ? -8.939 -32.460 -31.615 1.00 39.66 193 ALA A O 1
ATOM 1511 N N . SER A 1 194 ? -8.443 -30.536 -30.562 1.00 42.12 194 SER A N 1
ATOM 1512 C CA . SER A 1 194 ? -7.820 -29.882 -31.711 1.00 42.12 194 SER A CA 1
ATOM 1513 C C . SER A 1 194 ? -6.416 -29.471 -31.303 1.00 42.12 194 SER A C 1
ATOM 1515 O O . SER A 1 194 ? -6.235 -28.525 -30.542 1.00 42.12 194 SER A O 1
ATOM 1517 N N . SER A 1 195 ? -5.438 -30.223 -31.793 1.00 40.38 195 SER A N 1
ATOM 1518 C CA . SER A 1 195 ? -4.078 -29.736 -31.976 1.00 40.38 195 SER A CA 1
ATOM 1519 C C . SER A 1 195 ? -4.037 -28.952 -33.285 1.00 40.38 195 SER A C 1
ATOM 1521 O O . SER A 1 195 ? -4.520 -29.440 -34.307 1.00 40.38 195 SER A O 1
ATOM 1523 N N . GLY A 1 196 ? -3.460 -27.760 -33.223 1.00 39.06 196 GLY A N 1
ATOM 1524 C CA . GLY A 1 196 ? -3.056 -26.915 -34.339 1.00 39.06 196 GLY A CA 1
ATOM 1525 C C . GLY A 1 196 ? -2.025 -25.941 -33.810 1.00 39.06 196 GLY A C 1
ATOM 1526 O O . GLY A 1 196 ? -2.387 -25.233 -32.846 1.00 39.06 196 GLY A O 1
#